Protein AF-A0A933JY78-F1 (afdb_monomer_lite)

Radius of gyration: 24.06 Å; chains: 1; bounding box: 64×50×103 Å

pLDDT: mean 83.98, std 16.39, range [31.73, 98.06]

Foldseek 3Di:
DDDDDDDDDDDDDDDDDDDDDPPPPDPPPPPFQFFDKAWPFKFFQAQQQKTDKDKDKAFLQWAKKKKKKAFDDFPDKWWKDKPFKAKPVGDTQRHHDDPVPQAQWPLVGVQIAGTAIRMDMDMDGHVVVPPGMIMIMIMIFIADLVRRHGDGCVRVVRRGGIMIMIIGIDGPPFDFFWEFEAEEEEAPVQVVLPVPVVVLVVLLQVQCVVLRYRYYHPYYDYFDDDDAAEDDRPPQVVQQNRVVRTPDLRHLYAYEYEYQFYHYVNHTDFKAWNAAQFAGDPPDPTHGTHIYGHCTNPDHDDSNQNSLVSSLNVLRNLRAAQCPDSNRVVQQVPAESSHPCLVPDDPVRDHGGNSSSSSSSSRSSTDGDD

Secondary structure (DSSP, 8-state):
------------------------------------PEEEEEEEBPTTSBBPPEEEEE-TTEEEEEEEEEES--SS-EEEEEEEEEETTS-EEEPPP-TT--SSB-TTSSS--B-EES-EEEEEE-GGG-SS-EEEEEEEEEEETTT--B--TTT-TT--SEEEEEEEEEES---SEEEEEEEEEE-HHHHTT-TTHHHHHHHHHHHHHTTT-EEEEEEEEE----S-EEE-TT--HHHHHHHTTSS-TTSS-EEEEEES-EEETTEE-SEEESSSS----TT-SS----EEEE--TTSPPPHHHHHHHHHHHHHHHTT---TTSHHHHTT-TT--TTSSSGGGS-GGGSS--HHHHHHHTT-TTEEEE-

Sequence (370 aa):
MRSSTCGSTLAKFLAALALHGCAGGESSKLQSNAVVWTSLGEVSIGDDGKSAWVELPVDPEDRYHAIRVTPSSSEVPVCLRPEPVELASGEVWVEPWSPGDDDAVCARCSEPVFAQRGFGMFVFPSATTLATKDTLRLRIQLLDCDLFIPVSRARIPSLPNTVRFETATERTSSTGSPTLEVWVGHQSDAYGMLDDRDAAWNDVFRLFDEVGIALEVVGTSEVHMTGALEWSRGASAPYAALLEQIPHRERRIVPIVVVPCLLDGGVSIPGVTSRIPGGINPQASSVDSAVFMSTGCGAEFGTGAVALRLAHEIGHYLGLFHSDSPAGASVAPEGSVMNARPILLAPELQHFTPEQAAIMMRHPDVFFRP

Structure (mmCIF, N/CA/C/O backbone):
data_AF-A0A933JY78-F1
#
_entry.id   AF-A0A933JY78-F1
#
loop_
_atom_site.group_PDB
_atom_site.id
_atom_site.type_symbol
_atom_site.label_atom_id
_atom_site.label_alt_id
_atom_site.label_comp_id
_atom_site.label_asym_id
_atom_site.label_entity_id
_atom_site.label_seq_id
_atom_site.pdbx_PDB_ins_code
_atom_site.Cartn_x
_atom_site.Cartn_y
_atom_site.Cartn_z
_atom_site.occupancy
_atom_site.B_iso_or_equiv
_atom_site.auth_seq_id
_atom_site.auth_comp_id
_atom_site.auth_asym_id
_atom_site.auth_atom_id
_atom_site.pdbx_PDB_model_num
ATOM 1 N N . MET A 1 1 ? -39.245 -9.130 79.170 1.00 37.94 1 MET A N 1
ATOM 2 C CA . MET A 1 1 ? -38.049 -9.807 78.611 1.00 37.94 1 MET A CA 1
ATOM 3 C C . MET A 1 1 ? -38.093 -9.564 77.102 1.00 37.94 1 MET A C 1
ATOM 5 O O . MET A 1 1 ? -39.096 -9.930 76.517 1.00 37.94 1 MET A O 1
ATOM 9 N N . ARG A 1 2 ? -37.347 -8.577 76.562 1.00 36.50 2 ARG A N 1
ATOM 10 C CA . ARG A 1 2 ? -36.066 -8.711 75.803 1.00 36.50 2 ARG A CA 1
ATOM 11 C C . ARG A 1 2 ? -36.137 -9.853 74.757 1.00 36.50 2 ARG A C 1
ATOM 13 O O . ARG A 1 2 ? -36.468 -10.952 75.162 1.00 36.50 2 ARG A O 1
ATOM 20 N N . SER A 1 3 ? -35.849 -9.696 73.460 1.00 32.22 3 SER A N 1
ATOM 21 C CA . SER A 1 3 ? -34.873 -8.823 72.797 1.00 32.22 3 SER A CA 1
ATOM 22 C C . SER A 1 3 ? -35.227 -8.488 71.333 1.00 32.22 3 SER A C 1
ATOM 24 O O . SER A 1 3 ? -36.000 -9.173 70.674 1.00 32.22 3 SER A O 1
ATOM 26 N N . SER A 1 4 ? -34.574 -7.426 70.857 1.00 46.75 4 SER A N 1
ATOM 27 C CA . SER A 1 4 ? -34.237 -7.117 69.460 1.00 46.75 4 SER A CA 1
ATOM 28 C C . SER A 1 4 ? -33.257 -8.152 68.880 1.00 46.75 4 SER A C 1
ATOM 30 O O . SER A 1 4 ? -32.469 -8.686 69.660 1.00 46.75 4 SER A O 1
ATOM 32 N N . THR A 1 5 ? -33.258 -8.352 67.552 1.00 48.16 5 THR A N 1
ATOM 33 C CA . THR A 1 5 ? -32.035 -8.307 66.717 1.00 48.16 5 THR A CA 1
ATOM 34 C C . THR A 1 5 ? -32.342 -8.180 65.219 1.00 48.16 5 THR A C 1
ATOM 36 O O . THR A 1 5 ? -33.201 -8.853 64.660 1.00 48.16 5 THR A O 1
ATOM 39 N N . CYS A 1 6 ? -31.572 -7.290 64.596 1.00 38.19 6 CYS A N 1
ATOM 40 C CA . CYS A 1 6 ? -31.335 -7.092 63.170 1.00 38.19 6 CYS A CA 1
ATOM 41 C C . CYS A 1 6 ? -30.110 -7.941 62.748 1.00 38.19 6 CYS A C 1
ATOM 43 O O . CYS A 1 6 ? -29.255 -8.182 63.602 1.00 38.19 6 CYS A O 1
ATOM 45 N N . GLY A 1 7 ? -29.966 -8.339 61.471 1.00 31.73 7 GLY A N 1
ATOM 46 C CA . GLY A 1 7 ? -28.665 -8.804 60.945 1.00 31.73 7 GLY A CA 1
ATOM 47 C C . GLY A 1 7 ? -28.657 -9.787 59.760 1.00 31.73 7 GLY A C 1
ATOM 48 O O . GLY A 1 7 ? -28.732 -10.991 59.955 1.00 31.73 7 GLY A O 1
ATOM 49 N N . SER A 1 8 ? -28.500 -9.238 58.548 1.00 39.09 8 SER A N 1
ATOM 50 C CA . SER A 1 8 ? -27.622 -9.652 57.423 1.00 39.09 8 SER A CA 1
ATOM 51 C C . SER A 1 8 ? -26.923 -11.035 57.432 1.00 39.09 8 SER A C 1
ATOM 53 O O . SER A 1 8 ? -26.092 -11.276 58.305 1.00 39.09 8 SER A O 1
ATOM 55 N N . THR A 1 9 ? -27.069 -11.825 56.347 1.00 37.81 9 THR A N 1
ATOM 56 C CA . THR A 1 9 ? -25.985 -12.503 55.559 1.00 37.81 9 THR A CA 1
ATOM 57 C C . THR A 1 9 ? -26.616 -13.186 54.319 1.00 37.81 9 THR A C 1
ATOM 59 O O . THR A 1 9 ? -27.573 -13.935 54.454 1.00 37.81 9 THR A O 1
ATOM 62 N N . LEU A 1 10 ? -26.328 -12.750 53.086 1.00 36.31 10 LEU A N 1
ATOM 63 C CA . LEU A 1 10 ? -25.259 -13.199 52.171 1.00 36.31 10 LEU A CA 1
ATOM 64 C C . LEU A 1 10 ? -25.498 -14.568 51.478 1.00 36.31 10 LEU A C 1
ATOM 66 O O . LEU A 1 10 ? -25.398 -15.625 52.088 1.00 36.31 10 LEU A O 1
ATOM 70 N N . ALA A 1 11 ? -25.775 -14.467 50.170 1.00 38.62 11 ALA A N 1
ATOM 71 C CA . ALA A 1 11 ? -25.458 -15.341 49.031 1.00 38.62 11 ALA A CA 1
ATOM 72 C C . ALA A 1 11 ? -25.318 -16.869 49.211 1.00 38.62 11 ALA A C 1
ATOM 74 O O . ALA A 1 11 ? -24.370 -17.347 49.830 1.00 38.62 11 ALA A O 1
ATOM 75 N N . LYS A 1 12 ? -26.115 -17.628 48.437 1.00 38.56 12 LYS A N 1
ATOM 76 C CA . LYS A 1 12 ? -25.660 -18.875 47.796 1.00 38.56 12 LYS A CA 1
ATOM 77 C C . LYS A 1 12 ? -26.194 -19.009 46.366 1.00 38.56 12 LYS A C 1
ATOM 79 O O . LYS A 1 12 ? -27.395 -19.095 46.137 1.00 38.56 12 LYS A O 1
ATOM 84 N N . PHE A 1 13 ? -25.231 -19.026 45.447 1.00 36.84 13 PHE A N 1
ATOM 85 C CA . PHE A 1 13 ? -25.268 -19.547 44.083 1.00 36.84 13 PHE A CA 1
ATOM 86 C C . PHE A 1 13 ? -25.966 -20.911 43.999 1.00 36.84 13 PHE A C 1
ATOM 88 O O . PHE A 1 13 ? -25.635 -21.805 44.776 1.00 36.84 13 PHE A O 1
ATOM 95 N N . LEU A 1 14 ? -26.810 -21.107 42.985 1.00 35.62 14 LEU A N 1
ATOM 96 C CA . LEU A 1 14 ? -27.044 -22.417 42.375 1.00 35.62 14 LEU A CA 1
ATOM 97 C C . LEU A 1 14 ? -27.310 -22.217 40.880 1.00 35.62 14 LEU A C 1
ATOM 99 O O . LEU A 1 14 ? -28.332 -21.673 40.469 1.00 35.62 14 LEU A O 1
ATOM 103 N N . ALA A 1 15 ? -26.316 -22.623 40.096 1.00 36.22 15 ALA A N 1
ATOM 104 C CA . ALA A 1 15 ? -26.334 -22.677 38.649 1.00 36.22 15 ALA A CA 1
ATOM 105 C C . ALA A 1 15 ? -27.325 -23.747 38.169 1.00 36.22 15 ALA A C 1
ATOM 107 O O . ALA A 1 15 ? -27.256 -24.897 38.603 1.00 36.22 15 ALA A O 1
ATOM 108 N N . ALA A 1 16 ? -28.200 -23.381 37.237 1.00 36.06 16 ALA A N 1
ATOM 109 C CA . ALA A 1 16 ? -28.920 -24.330 36.401 1.00 36.06 16 ALA A CA 1
ATOM 110 C C . ALA A 1 16 ? -28.270 -24.315 35.012 1.00 36.06 16 ALA A C 1
ATOM 112 O O . ALA A 1 16 ? -28.460 -23.381 34.235 1.00 36.06 16 ALA A O 1
ATOM 113 N N . LEU A 1 17 ? -27.468 -25.347 34.729 1.00 34.47 17 LEU A N 1
ATOM 114 C CA . LEU A 1 17 ? -27.027 -25.692 33.380 1.00 34.47 17 LEU A CA 1
ATOM 115 C C . LEU A 1 17 ? -28.266 -26.030 32.537 1.00 34.47 17 LEU A C 1
ATOM 117 O O . LEU A 1 17 ? -28.851 -27.102 32.689 1.00 34.47 17 LEU A O 1
ATOM 121 N N . ALA A 1 18 ? -28.648 -25.132 31.633 1.00 37.75 18 ALA A N 1
ATOM 122 C CA . ALA A 1 18 ? -29.522 -25.467 30.519 1.00 37.75 18 ALA A CA 1
ATOM 123 C C . ALA A 1 18 ? -28.649 -25.958 29.357 1.00 37.75 18 ALA A C 1
ATOM 125 O O . ALA A 1 18 ? -27.970 -25.173 28.694 1.00 37.75 18 ALA A O 1
ATOM 126 N N . LEU A 1 19 ? -28.672 -27.277 29.150 1.00 38.12 19 LEU A N 1
ATOM 127 C CA . LEU A 1 19 ? -28.204 -27.972 27.953 1.00 38.12 19 LEU A CA 1
ATOM 128 C C . LEU A 1 19 ? -28.783 -27.296 26.698 1.00 38.12 19 LEU A C 1
ATOM 130 O O . LEU A 1 19 ? -29.941 -27.519 26.348 1.00 38.12 19 LEU A O 1
ATOM 134 N N . HIS A 1 20 ? -27.979 -26.474 26.024 1.00 41.31 20 HIS A N 1
ATOM 135 C CA . HIS A 1 20 ? -28.265 -26.047 24.660 1.00 41.31 20 HIS A CA 1
ATOM 136 C C . HIS A 1 20 ? -27.865 -27.180 23.723 1.00 41.31 20 HIS A C 1
ATOM 138 O O . HIS A 1 20 ? -26.700 -27.565 23.641 1.00 41.31 20 HIS A O 1
ATOM 144 N N . GLY A 1 21 ? -28.880 -27.750 23.078 1.00 36.25 21 GLY A N 1
ATOM 145 C CA . GLY A 1 21 ? -28.729 -28.799 22.090 1.00 36.25 21 GLY A CA 1
ATOM 146 C C . GLY A 1 21 ? -27.831 -28.361 20.939 1.00 36.25 21 GLY A C 1
ATOM 147 O O . GLY A 1 21 ? -27.898 -27.229 20.463 1.00 36.25 21 GLY A O 1
ATOM 148 N N . CYS A 1 22 ? -27.014 -29.307 20.488 1.00 42.78 22 CYS A N 1
ATOM 149 C CA . CYS A 1 22 ? -26.269 -29.251 19.245 1.00 42.78 22 CYS A CA 1
ATOM 150 C C . CYS A 1 22 ? -27.244 -29.113 18.067 1.00 42.78 22 CYS A C 1
ATOM 152 O O . CYS A 1 22 ? -27.678 -30.105 17.483 1.00 42.78 22 CYS A O 1
ATOM 154 N N . ALA A 1 23 ? -27.596 -27.881 17.714 1.00 42.22 23 ALA A N 1
ATOM 155 C CA . ALA A 1 23 ? -28.043 -27.576 16.371 1.00 42.22 23 ALA A CA 1
ATOM 156 C C . ALA A 1 23 ? -26.788 -27.586 15.497 1.00 42.22 23 ALA A C 1
ATOM 158 O O . ALA A 1 23 ? -25.961 -26.677 15.567 1.00 42.22 23 ALA A O 1
ATOM 159 N N . GLY A 1 24 ? -26.621 -28.662 14.727 1.00 42.59 24 GLY A N 1
ATOM 160 C CA . GLY A 1 24 ? -25.710 -28.684 13.594 1.00 42.59 24 GLY A CA 1
ATOM 161 C C . GLY A 1 24 ? -26.165 -27.613 12.616 1.00 42.59 24 GLY A C 1
ATOM 162 O O . GLY A 1 24 ? -27.021 -27.864 11.774 1.00 42.59 24 GLY A O 1
ATOM 163 N N . GLY A 1 25 ? -25.638 -26.403 12.791 1.00 37.88 25 GLY A N 1
ATOM 164 C CA . GLY A 1 25 ? -25.721 -25.363 11.791 1.00 37.88 25 GLY A CA 1
ATOM 165 C C . GLY A 1 25 ? -25.015 -25.895 10.561 1.00 37.88 25 GLY A C 1
ATOM 166 O O . GLY A 1 25 ? -23.821 -26.197 10.612 1.00 37.88 25 GLY A O 1
ATOM 167 N N . GLU A 1 26 ? -25.771 -26.064 9.480 1.00 38.78 26 GLU A N 1
ATOM 168 C CA . GLU A 1 26 ? -25.201 -26.142 8.149 1.00 38.78 26 GLU A CA 1
ATOM 169 C C . GLU A 1 26 ? -24.162 -25.030 8.058 1.00 38.78 26 GLU A C 1
ATOM 171 O O . GLU A 1 26 ? -24.485 -23.850 8.205 1.00 38.78 26 GLU A O 1
ATOM 176 N N . SER A 1 27 ? -22.900 -25.430 7.905 1.00 41.34 27 SER A N 1
ATOM 177 C CA . SER A 1 27 ? -21.830 -24.546 7.485 1.00 41.34 27 SER A CA 1
ATOM 178 C C . SER A 1 27 ? -22.309 -23.942 6.173 1.00 41.34 27 SER A C 1
ATOM 180 O O . SER A 1 27 ? -22.197 -24.557 5.109 1.00 41.34 27 SER A O 1
ATOM 182 N N . SER A 1 28 ? -22.933 -22.764 6.259 1.00 44.00 28 SER A N 1
ATOM 183 C CA . SER A 1 28 ? -23.078 -21.891 5.117 1.00 44.00 28 SER A CA 1
ATOM 184 C C . SER A 1 28 ? -21.666 -21.795 4.577 1.00 44.00 28 SER A C 1
ATOM 186 O O . SER A 1 28 ? -20.727 -21.441 5.294 1.00 44.00 28 SER A O 1
ATOM 188 N N . LYS A 1 29 ? -21.479 -22.283 3.351 1.00 39.69 29 LYS A N 1
ATOM 189 C CA . LYS A 1 29 ? -20.218 -22.116 2.649 1.00 39.69 29 LYS A CA 1
ATOM 190 C C . LYS A 1 29 ? -19.970 -20.617 2.675 1.00 39.69 29 LYS A C 1
ATOM 192 O O . LYS A 1 29 ? -20.662 -19.897 1.960 1.00 39.69 29 LYS A O 1
ATOM 197 N N . LEU A 1 30 ? -19.071 -20.162 3.548 1.00 47.47 30 LEU A N 1
ATOM 198 C CA . LEU A 1 30 ? -18.521 -18.820 3.501 1.00 47.47 30 LEU A CA 1
ATOM 199 C C . LEU A 1 30 ? -18.028 -18.695 2.066 1.00 47.47 30 LEU A C 1
ATOM 201 O O . LEU A 1 30 ? -17.050 -19.344 1.692 1.00 47.47 30 LEU A O 1
ATOM 205 N N . GLN A 1 31 ? -18.788 -17.993 1.223 1.00 53.66 31 GLN A N 1
ATOM 206 C CA . GLN A 1 31 ? -18.295 -17.625 -0.090 1.00 53.66 31 GLN A CA 1
ATOM 207 C C . GLN A 1 31 ? -16.983 -16.916 0.196 1.00 53.66 31 GLN A C 1
ATOM 209 O O . GLN A 1 31 ? -16.938 -16.010 1.029 1.00 53.66 31 GLN A O 1
ATOM 214 N N . SER A 1 32 ? -15.889 -17.429 -0.364 1.00 57.44 32 SER A N 1
ATOM 215 C CA . SER A 1 32 ? -14.587 -16.863 -0.069 1.00 57.44 32 SER A CA 1
ATOM 216 C C . SER A 1 32 ? -14.614 -15.417 -0.548 1.00 57.44 32 SER A C 1
ATOM 218 O O . SER A 1 32 ? -14.641 -15.181 -1.757 1.00 57.44 32 SER A O 1
ATOM 220 N N . ASN A 1 33 ? -14.573 -14.464 0.381 1.00 76.31 33 ASN A N 1
ATOM 221 C CA . ASN A 1 33 ? -14.332 -13.050 0.096 1.00 76.31 33 ASN A CA 1
ATOM 222 C C . ASN A 1 33 ? -12.866 -12.857 -0.332 1.00 76.31 33 ASN A C 1
ATOM 224 O O . ASN A 1 33 ? -12.185 -11.978 0.168 1.00 76.31 33 ASN A O 1
ATOM 228 N N . ALA A 1 34 ? -12.319 -13.732 -1.175 1.00 84.62 34 ALA A N 1
ATOM 229 C CA . ALA A 1 34 ? -10.954 -13.642 -1.666 1.00 84.62 34 ALA A CA 1
ATOM 230 C C . ALA A 1 34 ? -10.895 -12.650 -2.833 1.00 84.62 34 ALA A C 1
ATOM 232 O O . ALA A 1 34 ? -11.876 -12.438 -3.556 1.00 84.62 34 ALA A O 1
ATOM 233 N N . VAL A 1 35 ? -9.742 -12.017 -3.032 1.00 88.00 35 VAL A N 1
ATOM 234 C CA . VAL A 1 35 ? -9.481 -11.275 -4.269 1.00 88.00 35 VAL A CA 1
ATOM 235 C C . VAL A 1 35 ? -9.281 -12.289 -5.393 1.00 88.00 35 VAL A C 1
ATOM 237 O O . VAL A 1 35 ? -8.458 -13.201 -5.278 1.00 88.00 35 VAL A O 1
ATOM 240 N N . VAL A 1 36 ? -10.035 -12.147 -6.484 1.00 90.38 36 VAL A N 1
ATOM 241 C CA . VAL A 1 36 ? -9.886 -13.014 -7.656 1.00 90.38 36 VAL A CA 1
ATOM 242 C C . VAL A 1 36 ? -8.755 -12.470 -8.521 1.00 90.38 36 VAL A C 1
ATOM 244 O O . VAL A 1 36 ? -8.933 -11.522 -9.280 1.00 90.38 36 VAL A O 1
ATOM 247 N N . TRP A 1 37 ? -7.584 -13.087 -8.393 1.00 91.88 37 TRP A N 1
ATOM 248 C CA . TRP A 1 37 ? -6.412 -12.762 -9.200 1.00 91.88 37 TRP A CA 1
ATOM 249 C C . TRP A 1 37 ? -6.408 -13.561 -10.505 1.00 91.88 37 TRP A C 1
ATOM 251 O O . TRP A 1 37 ? -6.482 -14.791 -10.497 1.00 91.88 37 TRP A O 1
ATOM 261 N N . THR A 1 38 ? -6.278 -12.861 -11.628 1.00 94.06 38 THR A N 1
ATOM 262 C CA . THR A 1 38 ? -6.154 -13.435 -12.972 1.00 94.06 38 THR A CA 1
ATOM 263 C C . THR A 1 38 ? -4.703 -13.368 -13.420 1.00 94.06 38 THR A C 1
ATOM 265 O O . THR A 1 38 ? -4.111 -12.290 -13.449 1.00 94.06 38 THR A O 1
ATOM 268 N N . SER A 1 39 ? -4.116 -14.510 -13.783 1.00 94.12 39 SER A N 1
ATOM 269 C CA . SER A 1 39 ? -2.746 -14.532 -14.296 1.00 94.12 39 SER A CA 1
ATOM 270 C C . SER A 1 39 ? -2.665 -13.942 -15.702 1.00 94.12 39 SER A C 1
ATOM 272 O O . SER A 1 39 ? -3.456 -14.288 -16.576 1.00 94.12 39 SER A O 1
ATOM 274 N N . LEU A 1 40 ? -1.663 -13.090 -15.909 1.00 94.44 40 LEU A N 1
ATOM 275 C CA . LEU A 1 40 ? -1.283 -12.517 -17.202 1.00 94.44 40 LEU A CA 1
ATOM 276 C C . LEU A 1 40 ? -0.080 -13.251 -17.819 1.00 94.44 40 LEU A C 1
ATOM 278 O O . LEU A 1 40 ? 0.378 -12.897 -18.901 1.00 94.44 40 LEU A O 1
ATOM 282 N N . GLY A 1 41 ? 0.422 -14.283 -17.134 1.00 93.94 41 GLY A N 1
ATOM 283 C CA . GLY A 1 41 ? 1.576 -15.073 -17.540 1.00 93.94 41 GLY A CA 1
ATOM 284 C C . GLY A 1 41 ? 2.904 -14.606 -16.944 1.00 93.94 41 GLY A C 1
ATOM 285 O O . GLY A 1 41 ? 2.978 -13.709 -16.099 1.00 93.94 41 GLY A O 1
ATOM 286 N N . GLU A 1 42 ? 3.966 -15.283 -17.376 1.00 96.00 42 GLU A N 1
ATOM 287 C CA . GLU A 1 42 ? 5.347 -14.917 -17.077 1.00 96.00 42 GLU A CA 1
ATOM 288 C C . GLU A 1 42 ? 5.927 -14.058 -18.197 1.00 96.00 42 GLU A C 1
ATOM 290 O O . GLU A 1 42 ? 5.758 -14.346 -19.382 1.00 96.00 42 GLU A O 1
ATOM 295 N N . VAL A 1 43 ? 6.648 -13.014 -17.807 1.00 96.75 43 VAL A N 1
ATOM 296 C CA . VAL A 1 43 ? 7.227 -12.019 -18.701 1.00 96.75 43 VAL A CA 1
ATOM 297 C C . VAL A 1 43 ? 8.732 -11.990 -18.490 1.00 96.75 43 VAL A C 1
ATOM 299 O O . VAL A 1 43 ? 9.204 -11.913 -17.357 1.00 96.75 43 VAL A O 1
ATOM 302 N N . SER A 1 44 ? 9.500 -12.048 -19.577 1.00 96.69 44 SER A N 1
ATOM 303 C CA . SER A 1 44 ? 10.964 -12.049 -19.525 1.00 96.69 44 SER A CA 1
ATOM 304 C C . SER A 1 44 ? 11.535 -10.727 -19.011 1.00 96.69 44 SER A C 1
ATOM 306 O O . SER A 1 44 ? 11.058 -9.660 -19.404 1.00 96.69 44 SER A O 1
ATOM 308 N N . ILE A 1 45 ? 12.604 -10.813 -18.220 1.00 96.88 45 ILE A N 1
ATOM 309 C CA . ILE A 1 45 ? 13.457 -9.693 -17.813 1.00 96.88 45 ILE A CA 1
ATOM 310 C C . ILE A 1 45 ? 14.670 -9.606 -18.747 1.00 96.88 45 ILE A C 1
ATOM 312 O O . ILE A 1 45 ? 15.450 -10.558 -18.858 1.00 96.88 45 ILE A O 1
ATOM 316 N N . GLY A 1 46 ? 14.834 -8.457 -19.399 1.00 96.62 46 GLY A N 1
ATOM 317 C CA . GLY A 1 46 ? 15.977 -8.141 -20.251 1.00 96.62 46 GLY A CA 1
ATOM 318 C C . GLY A 1 46 ? 17.271 -7.898 -19.470 1.00 96.62 46 GLY A C 1
ATOM 319 O O . GLY A 1 46 ? 17.294 -7.828 -18.240 1.00 96.62 46 GLY A O 1
ATOM 320 N N . ASP A 1 47 ? 18.378 -7.744 -20.197 1.00 97.00 47 ASP A N 1
ATOM 321 C CA . ASP A 1 47 ? 19.696 -7.495 -19.596 1.00 97.00 47 ASP A CA 1
ATOM 322 C C . ASP A 1 47 ? 19.797 -6.136 -18.890 1.00 97.00 47 ASP A C 1
ATOM 324 O O . ASP A 1 47 ? 20.653 -5.948 -18.028 1.00 97.00 47 ASP A O 1
ATOM 328 N N . ASP A 1 48 ? 18.906 -5.202 -19.212 1.00 96.44 48 ASP A N 1
ATOM 329 C CA . ASP A 1 48 ? 18.749 -3.904 -18.551 1.00 96.44 48 ASP A CA 1
ATOM 330 C C . ASP A 1 48 ? 17.897 -3.968 -17.269 1.00 96.44 48 ASP A C 1
ATOM 332 O O . ASP A 1 48 ? 17.617 -2.933 -16.666 1.00 96.44 48 ASP A O 1
ATOM 336 N N . GLY A 1 49 ? 17.479 -5.169 -16.851 1.00 95.81 49 GLY A N 1
ATOM 337 C CA . GLY A 1 49 ? 16.655 -5.373 -15.662 1.00 95.81 49 GLY A CA 1
ATOM 338 C C . GLY A 1 49 ? 15.203 -4.930 -15.834 1.00 95.81 49 GLY A C 1
ATOM 339 O O . GLY A 1 49 ? 14.505 -4.780 -14.832 1.00 95.81 49 GLY A O 1
ATOM 340 N N . LYS A 1 50 ? 14.733 -4.725 -17.070 1.00 97.31 50 LYS A N 1
ATOM 341 C CA . LYS A 1 50 ? 13.335 -4.384 -17.359 1.00 97.31 50 LYS A CA 1
ATOM 342 C C . LYS A 1 50 ? 12.563 -5.596 -17.847 1.00 97.31 50 LYS A C 1
ATOM 344 O O . LYS A 1 50 ? 13.080 -6.400 -18.621 1.00 97.31 50 LYS A O 1
ATOM 349 N N . SER A 1 51 ? 11.303 -5.716 -17.444 1.00 97.38 51 SER A N 1
ATOM 350 C CA . SER A 1 51 ? 10.395 -6.669 -18.079 1.00 97.38 51 SER A CA 1
ATOM 351 C C . SER A 1 51 ? 10.016 -6.206 -19.486 1.00 97.38 51 SER A C 1
ATOM 353 O O . SER A 1 51 ? 10.075 -5.014 -19.810 1.00 97.38 51 SER A O 1
ATOM 355 N N . ALA A 1 52 ? 9.558 -7.140 -20.322 1.00 97.12 52 ALA A N 1
ATOM 356 C CA . ALA A 1 52 ? 8.770 -6.762 -21.490 1.00 97.12 52 ALA A CA 1
ATOM 357 C C . ALA A 1 52 ? 7.473 -6.047 -21.057 1.00 97.12 52 ALA A C 1
ATOM 359 O O . ALA A 1 52 ? 7.073 -6.087 -19.887 1.00 97.12 52 ALA A O 1
ATOM 360 N N . TRP A 1 53 ? 6.843 -5.366 -22.011 1.00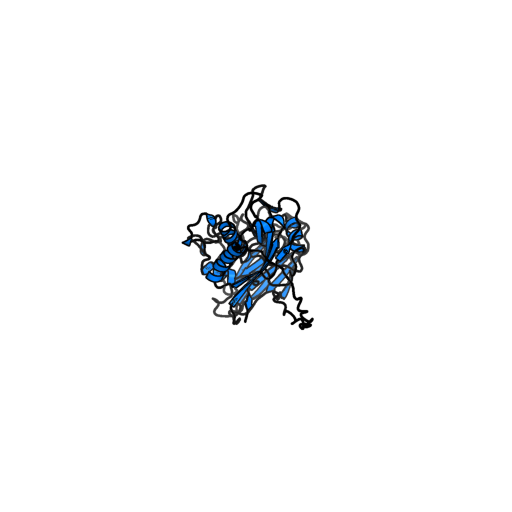 96.88 53 TRP A N 1
ATOM 361 C CA . TRP A 1 53 ? 5.586 -4.661 -21.789 1.00 96.88 53 TRP A CA 1
ATOM 362 C C . TRP A 1 53 ? 4.429 -5.627 -21.546 1.00 96.88 53 TRP A C 1
ATOM 364 O O . TRP A 1 53 ? 4.346 -6.681 -22.178 1.00 96.88 53 TRP A O 1
ATOM 374 N N . VAL A 1 54 ? 3.528 -5.217 -20.661 1.00 96.75 54 VAL A N 1
ATOM 375 C CA . VAL A 1 54 ? 2.243 -5.850 -20.377 1.00 96.75 54 VAL A CA 1
ATOM 376 C C . VAL A 1 54 ? 1.153 -4.824 -20.636 1.00 96.75 54 VAL A C 1
ATOM 378 O O . VAL A 1 54 ? 1.289 -3.657 -20.265 1.00 96.75 54 VAL A O 1
ATOM 381 N N . GLU A 1 55 ? 0.082 -5.273 -21.275 1.00 96.19 55 GLU A N 1
ATOM 382 C CA . GLU A 1 55 ? -1.091 -4.466 -21.588 1.00 96.19 55 GLU A CA 1
ATOM 383 C C . GLU A 1 55 ? -2.311 -5.055 -20.884 1.00 96.19 55 GLU A C 1
ATOM 385 O O . GLU A 1 55 ? -2.501 -6.274 -20.848 1.00 96.19 55 GLU A O 1
ATOM 390 N N . LEU A 1 56 ? -3.124 -4.181 -20.300 1.00 93.88 56 LEU A N 1
ATOM 391 C CA . LEU A 1 56 ? -4.291 -4.525 -19.506 1.00 93.88 56 LEU A CA 1
ATOM 392 C C . LEU A 1 56 ? -5.486 -3.698 -19.973 1.00 93.88 56 LEU A C 1
ATOM 394 O O . LEU A 1 56 ? -5.381 -2.472 -20.015 1.00 93.88 56 LEU A O 1
ATOM 398 N N . PRO A 1 57 ? -6.626 -4.324 -20.310 1.00 92.81 57 PRO A N 1
ATOM 399 C CA . PRO A 1 57 ? -7.830 -3.565 -20.596 1.00 92.81 57 PRO A CA 1
ATOM 400 C C . PRO A 1 57 ? -8.298 -2.846 -19.329 1.00 92.81 57 PRO A C 1
ATOM 402 O O . PRO A 1 57 ? -8.319 -3.430 -18.244 1.00 92.81 57 PRO A O 1
ATOM 405 N N . VAL A 1 58 ? -8.698 -1.592 -19.495 1.00 91.19 58 VAL A N 1
ATOM 406 C CA . VAL A 1 58 ? -9.233 -0.738 -18.437 1.00 91.19 58 VAL A CA 1
ATOM 407 C C . VAL A 1 58 ? -10.664 -0.364 -18.802 1.00 91.19 58 VAL A C 1
ATOM 409 O O . VAL A 1 58 ? -10.914 0.179 -19.883 1.00 91.19 58 VAL A O 1
ATOM 412 N N . ASP A 1 59 ? -11.613 -0.694 -17.928 1.00 89.94 59 ASP A N 1
ATOM 413 C CA . ASP A 1 59 ? -13.032 -0.395 -18.117 1.00 89.94 59 ASP A CA 1
ATOM 414 C C . ASP A 1 59 ? -13.442 0.759 -17.185 1.00 89.94 59 ASP A C 1
ATOM 416 O O . ASP A 1 59 ? -13.126 0.706 -15.997 1.00 89.94 59 ASP A O 1
ATOM 420 N N . PRO A 1 60 ? -14.148 1.800 -17.666 1.00 88.06 60 PRO A N 1
ATOM 421 C CA . PRO A 1 60 ? -14.628 2.881 -16.802 1.00 88.06 60 PRO A CA 1
ATOM 422 C C . PRO A 1 60 ? -15.607 2.416 -15.710 1.00 88.06 60 PRO A C 1
ATOM 424 O O . PRO A 1 60 ? -15.844 3.149 -14.752 1.00 88.06 60 PRO A O 1
ATOM 427 N N . GLU A 1 61 ? -16.184 1.213 -15.831 1.00 88.81 61 GLU A N 1
ATOM 428 C CA . GLU A 1 61 ? -17.016 0.610 -14.781 1.00 88.81 61 GLU A CA 1
ATOM 429 C C . GLU A 1 61 ? -16.206 -0.016 -13.636 1.00 88.81 61 GLU A C 1
ATOM 431 O O . GLU A 1 61 ? -16.774 -0.294 -12.573 1.00 88.81 61 GLU A O 1
ATOM 436 N N . ASP A 1 62 ? -14.912 -0.263 -13.824 1.00 90.19 62 ASP A N 1
ATOM 437 C CA . ASP A 1 62 ? -14.064 -0.887 -12.813 1.00 90.19 62 ASP A CA 1
ATOM 438 C C . ASP A 1 62 ? -13.793 0.098 -11.669 1.00 90.19 62 ASP A C 1
ATOM 440 O O . ASP A 1 62 ? -13.603 1.286 -11.890 1.00 90.19 62 ASP A O 1
ATOM 444 N N . ARG A 1 63 ? -13.796 -0.381 -10.424 1.00 88.31 63 ARG A N 1
ATOM 445 C CA . ARG A 1 63 ? -13.506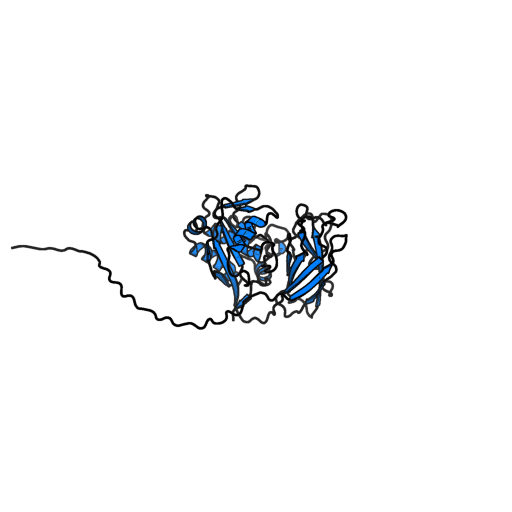 0.391 -9.205 1.00 88.31 63 ARG A CA 1
ATOM 446 C C . ARG A 1 63 ? -12.007 0.563 -8.985 1.00 88.31 63 ARG A C 1
ATOM 448 O O . ARG A 1 63 ? -11.585 1.572 -8.422 1.00 88.31 63 ARG A O 1
ATOM 455 N N . TYR A 1 64 ? -11.215 -0.418 -9.404 1.00 90.62 64 TYR A N 1
ATOM 456 C CA . TYR A 1 64 ? -9.765 -0.413 -9.257 1.00 90.62 64 TYR A CA 1
ATOM 457 C C . TYR A 1 64 ? -9.096 -1.335 -10.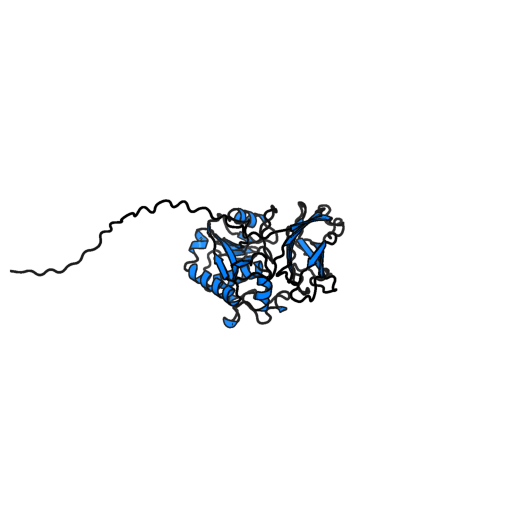273 1.00 90.62 64 TYR A C 1
ATOM 459 O O . TYR A 1 64 ? -9.700 -2.298 -10.745 1.00 90.62 64 TYR A O 1
ATOM 467 N N . HIS A 1 65 ? -7.806 -1.090 -10.506 1.00 92.62 65 HIS A N 1
ATOM 468 C CA . HIS A 1 65 ? -6.914 -2.021 -11.193 1.00 92.62 65 HIS A CA 1
ATOM 469 C C . HIS A 1 65 ? -5.740 -2.358 -10.281 1.00 92.62 65 HIS A C 1
ATOM 471 O O . HIS A 1 65 ? -4.818 -1.562 -10.105 1.00 92.62 65 HIS A O 1
ATOM 477 N N . ALA A 1 66 ? -5.782 -3.548 -9.686 1.00 94.12 66 ALA A N 1
ATOM 478 C CA . ALA A 1 66 ? -4.698 -4.056 -8.867 1.00 94.12 66 ALA A CA 1
ATOM 479 C C . ALA A 1 66 ? -3.815 -4.969 -9.715 1.00 94.12 66 ALA A C 1
ATOM 481 O O . ALA A 1 66 ? -4.298 -5.810 -10.480 1.00 94.12 66 ALA A O 1
ATOM 482 N N . ILE A 1 67 ? -2.507 -4.810 -9.573 1.00 94.44 67 ILE A N 1
ATOM 483 C CA . ILE A 1 67 ? -1.492 -5.601 -10.258 1.00 94.44 67 ILE A CA 1
ATOM 484 C C . ILE A 1 67 ? -0.557 -6.140 -9.197 1.00 94.44 67 ILE A C 1
ATOM 486 O O . ILE A 1 67 ? -0.012 -5.381 -8.396 1.00 94.44 67 ILE A O 1
ATOM 490 N N . ARG A 1 68 ? -0.339 -7.452 -9.222 1.00 92.94 68 ARG A N 1
ATOM 491 C CA . ARG A 1 68 ? 0.710 -8.087 -8.441 1.00 92.94 68 ARG A CA 1
ATOM 492 C C . ARG A 1 68 ? 1.796 -8.628 -9.350 1.00 92.94 68 ARG A C 1
ATOM 494 O O . ARG A 1 68 ? 1.512 -9.226 -10.390 1.00 92.94 68 ARG A O 1
ATOM 501 N N . VAL A 1 69 ? 3.039 -8.448 -8.926 1.00 93.06 69 VAL A N 1
ATOM 502 C CA . VAL A 1 69 ? 4.219 -8.933 -9.633 1.00 93.06 69 VAL A CA 1
ATOM 503 C C . VAL A 1 69 ? 5.085 -9.757 -8.700 1.00 93.06 69 VAL A C 1
ATOM 505 O O . VAL A 1 69 ? 5.454 -9.314 -7.613 1.00 93.06 69 VAL A O 1
ATOM 508 N N . THR A 1 70 ? 5.416 -10.969 -9.139 1.00 91.31 70 THR A N 1
ATOM 509 C CA . THR A 1 70 ? 6.280 -11.902 -8.403 1.00 91.31 70 THR A CA 1
ATOM 510 C C . THR A 1 70 ? 7.436 -12.340 -9.308 1.00 91.31 70 THR A C 1
ATOM 512 O O . THR A 1 70 ? 7.174 -12.904 -10.367 1.00 91.31 70 THR A O 1
ATOM 515 N N . PRO A 1 71 ? 8.707 -12.099 -8.954 1.00 90.00 71 PRO A N 1
ATOM 516 C CA . PRO A 1 71 ? 9.845 -12.570 -9.729 1.00 90.00 71 PRO A CA 1
ATOM 517 C C . PRO A 1 71 ? 9.940 -14.095 -9.664 1.00 90.00 71 PRO A C 1
ATOM 519 O O . PRO A 1 71 ? 9.703 -14.695 -8.614 1.00 90.00 71 PRO A O 1
ATOM 522 N N . SER A 1 72 ? 10.331 -14.725 -10.775 1.00 84.44 72 SER A N 1
ATOM 523 C CA . SER A 1 72 ? 10.800 -16.112 -10.749 1.00 84.44 72 SER A CA 1
ATOM 524 C C . SER A 1 72 ? 11.957 -16.189 -9.759 1.00 84.44 72 SER A C 1
ATOM 526 O O . SER A 1 72 ? 12.830 -15.324 -9.824 1.00 84.44 72 SER A O 1
ATOM 528 N N . SER A 1 73 ? 11.941 -17.166 -8.848 1.00 74.75 73 SER A N 1
ATOM 529 C CA . SER A 1 73 ? 12.892 -17.314 -7.734 1.00 74.75 73 SER A CA 1
ATOM 530 C C . SER A 1 73 ? 14.276 -16.705 -8.012 1.00 74.75 73 SER A C 1
ATOM 532 O O . SER A 1 73 ? 14.971 -17.136 -8.933 1.00 74.75 73 SER A O 1
ATOM 534 N N . SER A 1 74 ? 14.672 -15.721 -7.206 1.00 65.06 74 SER A N 1
ATOM 535 C CA . SER A 1 74 ? 15.992 -15.089 -7.245 1.00 65.06 74 SER A CA 1
ATOM 536 C C . SER A 1 74 ? 16.610 -15.182 -5.857 1.00 65.06 74 SER A C 1
ATOM 538 O O . SER A 1 74 ? 15.961 -14.844 -4.868 1.00 65.06 74 SER A O 1
ATOM 540 N N . GLU A 1 75 ? 17.866 -15.618 -5.782 1.00 71.50 75 GLU A N 1
ATOM 541 C CA . GLU A 1 75 ? 18.650 -15.565 -4.540 1.00 71.50 75 GLU A CA 1
ATOM 542 C C . GLU A 1 75 ? 19.026 -14.121 -4.168 1.00 71.50 75 GLU A C 1
ATOM 544 O O . GLU A 1 75 ? 19.352 -13.836 -3.016 1.00 71.50 75 GLU A O 1
ATOM 549 N N . VAL A 1 76 ? 18.958 -13.192 -5.130 1.00 78.25 76 VAL A N 1
ATOM 550 C CA . VAL A 1 76 ? 19.265 -11.777 -4.912 1.00 78.25 76 VAL A CA 1
ATOM 551 C C . VAL A 1 76 ? 17.993 -10.997 -4.590 1.00 78.25 76 VAL A C 1
ATOM 553 O O . VAL A 1 76 ? 17.014 -11.095 -5.342 1.00 78.25 76 VAL A O 1
ATOM 556 N N . PRO A 1 77 ? 17.999 -10.179 -3.522 1.00 81.00 77 PRO A N 1
ATOM 557 C CA . PRO A 1 77 ? 16.901 -9.273 -3.245 1.00 81.00 77 PRO A CA 1
ATOM 558 C C . PRO A 1 77 ? 16.870 -8.138 -4.266 1.00 81.00 77 PRO A C 1
ATOM 560 O O . PRO A 1 77 ? 17.755 -7.289 -4.300 1.00 81.00 77 PRO A O 1
ATOM 563 N N . VAL A 1 78 ? 15.824 -8.122 -5.085 1.00 89.06 78 VAL A N 1
ATOM 564 C CA . VAL A 1 78 ? 15.533 -7.032 -6.020 1.00 89.06 78 VAL A CA 1
ATOM 565 C C . VAL A 1 78 ? 14.240 -6.342 -5.624 1.00 89.06 78 VAL A C 1
ATOM 567 O O . VAL A 1 78 ? 13.311 -6.979 -5.110 1.00 89.06 78 VAL A O 1
ATOM 570 N N . CYS A 1 79 ? 14.192 -5.038 -5.863 1.00 91.56 79 CYS A N 1
ATOM 571 C CA . CYS A 1 79 ? 13.008 -4.225 -5.658 1.00 91.56 79 CYS A CA 1
ATOM 572 C C . CYS A 1 79 ? 12.311 -4.012 -6.999 1.00 91.56 79 CYS A C 1
ATOM 574 O O . CYS A 1 79 ? 12.958 -3.886 -8.034 1.00 91.56 79 CYS A O 1
ATOM 576 N N . LEU A 1 80 ? 10.986 -4.048 -6.987 1.00 92.88 80 LEU A N 1
ATOM 577 C CA . LEU A 1 80 ? 10.137 -3.982 -8.168 1.00 92.88 80 LEU A CA 1
ATOM 578 C C . LEU A 1 80 ? 9.466 -2.615 -8.175 1.00 92.88 80 LEU A C 1
ATOM 580 O O . LEU A 1 80 ? 8.796 -2.261 -7.204 1.00 92.88 80 LEU A O 1
ATOM 584 N N . ARG A 1 81 ? 9.617 -1.870 -9.268 1.00 93.94 81 ARG A N 1
ATOM 585 C CA . ARG A 1 81 ? 8.877 -0.629 -9.511 1.00 93.94 81 ARG A CA 1
ATOM 586 C C . ARG A 1 81 ? 8.253 -0.682 -10.907 1.00 93.94 81 ARG A C 1
ATOM 588 O O . ARG A 1 81 ? 8.955 -1.042 -11.854 1.00 93.94 81 ARG A O 1
ATOM 595 N N . PRO A 1 82 ? 6.962 -0.357 -11.067 1.00 94.44 82 PRO A N 1
ATOM 596 C CA . PRO A 1 82 ? 6.357 -0.249 -12.381 1.00 94.44 82 PRO A CA 1
ATOM 597 C C . PRO A 1 82 ? 6.867 1.018 -13.058 1.00 94.44 82 PRO A C 1
ATOM 599 O O . PRO A 1 82 ? 6.898 2.071 -12.428 1.00 94.44 82 PRO A O 1
ATOM 602 N N . GLU A 1 83 ? 7.309 0.918 -14.312 1.00 90.25 83 GLU A N 1
ATOM 603 C CA . GLU A 1 83 ? 7.706 2.093 -15.084 1.00 90.25 83 GLU A CA 1
ATOM 604 C C . GLU A 1 83 ? 7.902 1.897 -16.606 1.00 90.25 83 GLU A C 1
ATOM 606 O O . GLU A 1 83 ? 8.610 0.993 -17.068 1.00 90.25 83 GLU A O 1
ATOM 611 N N . PRO A 1 84 ? 7.414 2.846 -17.417 1.00 94.56 84 PRO A N 1
ATOM 612 C CA . PRO A 1 84 ? 6.332 3.761 -17.067 1.00 94.56 84 PRO A CA 1
ATOM 613 C C . PRO A 1 84 ? 5.019 2.983 -16.878 1.00 94.56 84 PRO A C 1
ATOM 615 O O . PRO A 1 84 ? 4.937 1.787 -17.180 1.00 94.56 84 PRO A O 1
ATOM 618 N N . VAL A 1 85 ? 4.005 3.677 -16.378 1.00 94.81 85 VAL A N 1
ATOM 619 C CA . VAL A 1 85 ? 2.610 3.231 -16.408 1.00 94.81 85 VAL A CA 1
ATOM 620 C C . VAL A 1 85 ? 1.835 4.282 -17.183 1.00 94.81 85 VAL A C 1
ATOM 622 O O . VAL A 1 85 ? 1.726 5.422 -16.733 1.00 94.81 85 VAL A O 1
ATOM 625 N N . GLU A 1 86 ? 1.350 3.903 -18.359 1.00 94.69 86 GLU A N 1
ATOM 626 C CA . GLU A 1 86 ? 0.708 4.803 -19.316 1.00 94.69 86 GLU A CA 1
ATOM 627 C C . GLU A 1 86 ? -0.607 4.207 -19.825 1.00 94.69 86 GLU A C 1
ATOM 629 O O . GLU A 1 86 ? -0.744 2.989 -19.947 1.00 94.69 86 GLU A O 1
ATOM 634 N N . LEU A 1 87 ? -1.576 5.062 -20.128 1.00 92.81 87 LEU A N 1
ATOM 635 C CA . LEU A 1 87 ? -2.787 4.696 -20.855 1.00 92.81 87 LEU A CA 1
ATOM 636 C C . LEU A 1 87 ? -2.574 4.889 -22.362 1.00 92.81 87 LEU A C 1
ATOM 638 O O . LEU A 1 87 ? -1.796 5.748 -22.785 1.00 92.81 87 LEU A O 1
ATOM 642 N N . ALA A 1 88 ? -3.297 4.144 -23.201 1.00 93.31 88 ALA A N 1
ATOM 643 C CA . ALA A 1 88 ? -3.219 4.310 -24.656 1.00 93.31 88 ALA A CA 1
ATOM 644 C C . ALA A 1 88 ? -3.744 5.682 -25.124 1.00 93.31 88 ALA A C 1
ATOM 646 O O . ALA A 1 88 ? -3.368 6.152 -26.200 1.00 93.31 88 ALA A O 1
ATOM 647 N N . SER A 1 89 ? -4.557 6.355 -24.305 1.00 91.25 89 SER A N 1
ATOM 648 C CA . SER A 1 89 ? -4.933 7.767 -24.470 1.00 91.25 89 SER A CA 1
ATOM 649 C C . SER A 1 89 ? -3.771 8.761 -24.308 1.00 91.25 89 SER A C 1
ATOM 651 O O . SER A 1 89 ? -3.905 9.915 -24.718 1.00 91.25 89 SER A O 1
ATOM 653 N N . GLY A 1 90 ? -2.628 8.327 -23.768 1.00 90.50 90 GLY A N 1
ATOM 654 C CA . GLY A 1 90 ? -1.424 9.138 -23.569 1.00 90.50 90 GLY A CA 1
ATOM 655 C C . GLY A 1 90 ? -1.278 9.738 -22.170 1.00 90.50 90 GLY A C 1
ATOM 656 O O . GLY A 1 90 ? -0.306 10.450 -21.922 1.00 90.50 90 GLY A O 1
ATOM 657 N N . GLU A 1 91 ? -2.213 9.470 -21.257 1.00 91.25 91 GLU A N 1
ATOM 658 C CA . GLU A 1 91 ? -2.055 9.806 -19.841 1.00 91.25 91 GLU A CA 1
ATOM 659 C C . GLU A 1 91 ? -0.959 8.936 -19.208 1.00 91.25 91 GLU A C 1
ATOM 661 O O . GLU A 1 91 ? -0.927 7.720 -19.408 1.00 91.25 91 GLU A O 1
ATOM 666 N N . VAL A 1 92 ? -0.054 9.555 -18.448 1.00 92.06 92 VAL A N 1
ATOM 667 C CA . VAL A 1 92 ? 1.046 8.874 -17.754 1.00 92.06 92 VAL A CA 1
ATOM 668 C C . VAL A 1 92 ? 0.799 8.966 -16.258 1.00 92.06 92 VAL A C 1
ATOM 670 O O . VAL A 1 92 ? 0.747 10.059 -15.701 1.00 92.06 92 VAL A O 1
ATOM 673 N N . TRP A 1 93 ? 0.654 7.813 -15.611 1.00 92.50 93 TRP A N 1
ATOM 674 C CA . TRP A 1 93 ? 0.455 7.723 -14.165 1.00 92.50 93 TRP A CA 1
ATOM 675 C C . TRP A 1 93 ? 1.766 7.604 -13.407 1.00 92.50 93 TRP A C 1
ATOM 677 O O . TRP A 1 93 ? 1.952 8.215 -12.354 1.00 92.50 93 TRP A O 1
ATOM 687 N N . VAL A 1 94 ? 2.686 6.820 -13.967 1.00 93.38 94 VAL A N 1
ATOM 688 C CA . VAL A 1 94 ? 4.013 6.603 -13.403 1.00 93.38 94 VAL A CA 1
ATOM 689 C C . VAL A 1 94 ? 5.048 6.917 -14.464 1.00 93.38 94 VAL A C 1
ATOM 691 O O . VAL A 1 94 ? 5.149 6.225 -15.478 1.00 93.38 94 VAL A O 1
ATOM 694 N N . GLU A 1 95 ? 5.827 7.958 -14.209 1.00 91.88 95 GLU A N 1
ATOM 695 C CA . GLU A 1 95 ? 6.911 8.397 -15.077 1.00 91.88 95 GLU A CA 1
ATOM 696 C C . GLU A 1 95 ? 8.066 7.375 -15.099 1.00 91.88 95 GLU A C 1
ATOM 698 O O . GLU A 1 95 ? 8.313 6.681 -14.097 1.00 91.88 95 GLU A O 1
ATOM 703 N N . PRO A 1 96 ? 8.824 7.288 -16.211 1.00 90.81 96 PRO A N 1
ATOM 704 C CA . PRO A 1 96 ? 10.074 6.537 -16.242 1.00 90.81 96 PRO A CA 1
ATOM 705 C C . PRO A 1 96 ? 11.041 7.020 -15.153 1.00 90.81 96 PRO A C 1
ATOM 707 O O . PRO A 1 96 ? 11.151 8.224 -14.916 1.00 90.81 96 PRO A O 1
ATOM 710 N N . TRP A 1 97 ? 11.798 6.109 -14.535 1.00 88.75 97 TRP A N 1
ATOM 711 C CA . TRP A 1 97 ? 12.877 6.484 -13.626 1.00 88.75 97 TRP A CA 1
ATOM 712 C C . TRP A 1 97 ? 13.848 7.434 -14.313 1.00 88.75 97 TRP A C 1
ATOM 714 O O . TRP A 1 97 ? 14.261 7.238 -15.464 1.00 88.75 97 TRP A O 1
ATOM 724 N N . SER A 1 98 ? 14.230 8.466 -13.572 1.00 85.00 98 SER A N 1
ATOM 725 C CA . SER A 1 98 ? 15.200 9.456 -14.003 1.00 85.00 98 SER A CA 1
ATOM 726 C C . SER A 1 98 ? 16.351 9.543 -12.997 1.00 85.00 98 SER A C 1
ATOM 728 O O . SER A 1 98 ? 16.127 9.377 -11.798 1.00 85.00 98 SER A O 1
ATOM 730 N N . PRO A 1 99 ? 17.590 9.820 -13.446 1.00 79.19 99 PRO A N 1
ATOM 731 C CA . PRO A 1 99 ? 18.704 10.051 -12.531 1.00 79.19 99 PRO A CA 1
ATOM 732 C C . PRO A 1 99 ? 18.366 11.134 -11.497 1.00 79.19 99 PRO A C 1
ATOM 734 O O . PRO A 1 99 ? 17.984 12.243 -11.874 1.00 79.19 99 PRO A O 1
ATOM 737 N N . GLY A 1 100 ? 18.510 10.807 -10.209 1.00 73.44 100 GLY A N 1
ATOM 738 C CA . GLY A 1 100 ? 18.086 11.644 -9.082 1.00 73.44 100 GLY A CA 1
ATOM 739 C C . GLY A 1 100 ? 16.793 11.179 -8.400 1.00 73.44 100 GLY A C 1
ATOM 740 O O . GLY A 1 100 ? 16.473 11.685 -7.327 1.00 73.44 100 GLY A O 1
ATOM 741 N N . ASP A 1 101 ? 16.077 10.202 -8.972 1.00 74.81 101 ASP A N 1
ATOM 742 C CA . ASP A 1 101 ? 15.058 9.413 -8.267 1.00 74.81 101 ASP A CA 1
ATOM 743 C C . ASP A 1 101 ? 15.735 8.324 -7.417 1.00 74.81 101 ASP A C 1
ATOM 745 O O . ASP A 1 101 ? 15.615 7.131 -7.697 1.00 74.81 101 ASP A O 1
ATOM 749 N N . ASP A 1 102 ? 16.473 8.741 -6.390 1.00 72.94 102 ASP A N 1
ATOM 750 C CA . ASP A 1 102 ? 17.208 7.837 -5.489 1.00 72.94 102 ASP A CA 1
ATOM 751 C C . ASP A 1 102 ? 16.349 7.413 -4.276 1.00 72.94 102 ASP A C 1
ATOM 753 O O . ASP A 1 102 ? 16.862 7.007 -3.232 1.00 72.94 102 ASP A O 1
ATOM 757 N N . ASP A 1 103 ? 15.026 7.546 -4.396 1.00 81.56 103 ASP A N 1
ATOM 758 C CA . ASP A 1 103 ? 14.059 7.205 -3.358 1.00 81.56 103 ASP A CA 1
ATOM 759 C C . ASP A 1 103 ? 13.249 5.967 -3.759 1.00 81.56 103 ASP A C 1
ATOM 761 O O . ASP A 1 103 ? 13.008 5.688 -4.938 1.00 81.56 103 ASP A O 1
ATOM 765 N N . ALA A 1 104 ? 12.780 5.230 -2.757 1.00 85.19 104 ALA A N 1
ATOM 766 C CA . ALA A 1 104 ? 11.881 4.103 -2.945 1.00 85.19 104 ALA A CA 1
ATOM 767 C C . ALA A 1 104 ? 10.544 4.540 -3.560 1.00 85.19 104 ALA A C 1
ATOM 769 O O . ALA A 1 104 ? 9.852 3.719 -4.155 1.00 85.19 104 ALA A O 1
ATOM 770 N N . VAL A 1 105 ? 10.167 5.813 -3.414 1.00 88.81 105 VAL A N 1
ATOM 771 C CA . VAL A 1 105 ? 8.883 6.353 -3.865 1.00 88.81 105 VAL A CA 1
ATOM 772 C C . VAL A 1 105 ? 9.050 7.218 -5.106 1.00 88.81 105 VAL A C 1
ATOM 774 O O . VAL A 1 105 ? 9.835 8.165 -5.112 1.00 88.81 105 VAL A O 1
ATOM 777 N N . CYS A 1 106 ? 8.234 6.980 -6.137 1.00 89.69 106 CYS A N 1
ATOM 778 C CA . CYS A 1 106 ? 8.073 7.967 -7.204 1.00 89.69 106 CYS A CA 1
ATOM 779 C C . CYS A 1 106 ? 7.183 9.128 -6.738 1.00 89.69 106 CYS A C 1
ATOM 781 O O . CYS A 1 106 ? 5.996 9.190 -7.041 1.00 89.69 106 CYS A O 1
ATOM 783 N N . ALA A 1 107 ? 7.773 10.071 -6.013 1.00 83.19 107 ALA A N 1
ATOM 784 C CA . ALA A 1 107 ? 7.087 11.255 -5.499 1.00 83.19 107 ALA A CA 1
ATOM 785 C C . ALA A 1 107 ? 6.593 12.234 -6.583 1.00 83.19 107 ALA A C 1
ATOM 787 O O . ALA A 1 107 ? 5.743 13.075 -6.310 1.00 83.19 107 ALA A O 1
ATOM 788 N N . ARG A 1 108 ? 7.165 12.171 -7.792 1.00 84.06 108 ARG A N 1
ATOM 789 C CA . ARG A 1 108 ? 6.816 13.051 -8.923 1.00 84.06 108 ARG A CA 1
ATOM 790 C C . ARG A 1 108 ? 5.727 12.474 -9.826 1.00 84.06 108 ARG A C 1
ATOM 792 O O . ARG A 1 108 ? 5.249 13.175 -10.711 1.00 84.06 108 ARG A O 1
ATOM 799 N N . CYS A 1 109 ? 5.388 11.205 -9.631 1.00 89.69 109 CYS A N 1
ATOM 800 C CA . CYS A 1 109 ? 4.351 10.529 -10.386 1.00 89.69 109 CYS A CA 1
ATOM 801 C C . CYS A 1 109 ? 2.974 11.047 -9.957 1.00 89.69 109 CYS A C 1
ATOM 803 O O . CYS A 1 109 ? 2.774 11.348 -8.779 1.00 89.69 109 CYS A O 1
ATOM 805 N N . SER A 1 110 ? 2.027 11.142 -10.894 1.00 88.12 110 SER A N 1
ATOM 806 C CA . SER A 1 110 ? 0.649 11.506 -10.542 1.00 88.12 110 SER A CA 1
ATOM 807 C C . SER A 1 110 ? -0.001 10.428 -9.676 1.00 88.12 110 SER A C 1
ATOM 809 O O . SER A 1 110 ? -0.796 10.753 -8.802 1.00 88.12 110 SER A O 1
ATOM 811 N N . GLU A 1 111 ? 0.398 9.168 -9.874 1.00 90.00 111 GLU A N 1
ATOM 812 C CA . GLU A 1 111 ? 0.110 8.053 -8.977 1.00 90.00 111 GLU A CA 1
ATOM 813 C C . GLU A 1 111 ? 1.420 7.589 -8.318 1.00 90.00 111 GLU A C 1
ATOM 815 O O . GLU A 1 111 ? 2.248 6.932 -8.964 1.00 90.00 111 GLU A O 1
ATOM 820 N N . PRO A 1 112 ? 1.663 7.951 -7.046 1.00 88.81 112 PRO A N 1
ATOM 821 C CA . PRO A 1 112 ? 2.875 7.553 -6.351 1.00 88.81 112 PRO A CA 1
ATOM 822 C C . PRO A 1 112 ? 2.967 6.032 -6.222 1.00 88.81 112 PRO A C 1
ATOM 824 O O . PRO A 1 112 ? 2.028 5.356 -5.807 1.00 88.81 112 PRO A O 1
ATOM 827 N N . VAL A 1 113 ? 4.141 5.489 -6.535 1.00 90.06 113 VAL A N 1
ATOM 828 C CA . VAL A 1 113 ? 4.437 4.059 -6.392 1.00 90.06 113 VAL A CA 1
ATOM 829 C C . VAL A 1 113 ? 5.659 3.858 -5.513 1.00 90.06 113 VAL A C 1
ATOM 831 O O . VAL A 1 113 ? 6.636 4.598 -5.629 1.00 90.06 113 VAL A O 1
ATOM 834 N N . PHE A 1 114 ? 5.609 2.844 -4.651 1.00 89.75 114 PHE A N 1
ATOM 835 C CA . PHE A 1 114 ? 6.720 2.430 -3.799 1.00 89.75 114 PHE A CA 1
ATOM 836 C C . PHE A 1 114 ? 7.435 1.221 -4.420 1.00 89.75 114 PHE A C 1
ATOM 838 O O . PHE A 1 114 ? 6.795 0.278 -4.884 1.00 89.75 114 PHE A O 1
ATOM 845 N N . ALA A 1 115 ? 8.763 1.220 -4.409 1.00 89.38 115 ALA A N 1
ATOM 846 C CA . ALA A 1 115 ? 9.591 0.111 -4.855 1.00 89.38 115 ALA A CA 1
ATOM 847 C C . ALA A 1 115 ? 9.566 -1.023 -3.822 1.00 89.38 115 ALA A C 1
ATOM 849 O O . ALA A 1 115 ? 10.077 -0.883 -2.712 1.00 89.38 115 ALA A O 1
ATOM 850 N N . GLN A 1 116 ? 8.998 -2.173 -4.180 1.00 84.75 116 GLN A N 1
ATOM 851 C CA . GLN A 1 116 ? 8.764 -3.257 -3.221 1.00 84.75 116 GLN A CA 1
ATOM 852 C C . GLN A 1 116 ? 9.747 -4.419 -3.408 1.00 84.75 116 GLN A C 1
ATOM 854 O O . GLN A 1 116 ? 9.959 -4.905 -4.519 1.00 84.75 116 GLN A O 1
ATOM 859 N N . ARG A 1 117 ? 10.352 -4.900 -2.314 1.00 86.94 117 ARG A N 1
ATOM 860 C CA . ARG A 1 117 ? 11.309 -6.020 -2.341 1.00 86.94 117 ARG A CA 1
ATOM 861 C C . ARG A 1 117 ? 10.606 -7.355 -2.576 1.00 86.94 117 ARG A C 1
ATOM 863 O O . ARG A 1 117 ? 9.761 -7.769 -1.781 1.00 86.94 117 ARG A O 1
ATOM 870 N N . GLY A 1 118 ? 11.030 -8.072 -3.616 1.00 82.69 118 GLY A N 1
ATOM 871 C CA . GLY A 1 118 ? 10.673 -9.470 -3.892 1.00 82.69 118 GLY A CA 1
ATOM 872 C C . GLY A 1 118 ? 9.221 -9.740 -4.310 1.00 82.69 118 GLY A C 1
ATOM 873 O O . GLY A 1 118 ? 8.964 -10.772 -4.911 1.00 82.69 118 GLY A O 1
ATOM 874 N N . PHE A 1 119 ? 8.282 -8.849 -4.020 1.00 84.31 119 PHE A N 1
ATOM 875 C CA . PHE A 1 119 ? 6.892 -8.885 -4.469 1.00 84.31 119 PHE A CA 1
ATOM 876 C C . PHE A 1 119 ? 6.403 -7.445 -4.565 1.00 84.31 119 PHE A C 1
ATOM 878 O O . PHE A 1 119 ? 6.709 -6.664 -3.668 1.00 84.31 119 PHE A O 1
ATOM 885 N N . GLY A 1 120 ? 5.689 -7.111 -5.638 1.00 86.62 120 GLY A N 1
ATOM 886 C CA . GLY A 1 120 ? 5.112 -5.788 -5.850 1.00 86.62 120 GLY A CA 1
ATOM 887 C C . GLY A 1 120 ? 3.601 -5.869 -5.977 1.00 86.62 120 GLY A C 1
ATOM 888 O O . GLY A 1 120 ? 3.130 -6.548 -6.885 1.00 86.62 120 GLY A O 1
ATOM 889 N N . MET A 1 121 ? 2.859 -5.181 -5.113 1.00 91.50 121 MET A N 1
ATOM 890 C CA . MET A 1 121 ? 1.442 -4.888 -5.311 1.00 91.50 121 MET A CA 1
ATOM 891 C C . MET A 1 121 ? 1.262 -3.409 -5.628 1.00 91.50 121 MET A C 1
ATOM 893 O O . MET A 1 121 ? 1.743 -2.540 -4.907 1.00 91.50 121 MET A O 1
ATOM 897 N N . PHE A 1 122 ? 0.557 -3.139 -6.718 1.00 93.31 122 PHE A N 1
ATOM 898 C CA . PHE A 1 122 ? 0.290 -1.799 -7.216 1.00 93.31 122 PHE A CA 1
ATOM 899 C C . PHE A 1 122 ? -1.207 -1.675 -7.448 1.00 93.31 122 PHE A C 1
ATOM 901 O O . PHE A 1 122 ? -1.818 -2.571 -8.030 1.00 93.31 122 PHE A O 1
ATOM 908 N N . VAL A 1 123 ? -1.798 -0.587 -6.972 1.00 93.19 123 VAL A N 1
ATOM 909 C CA . VAL A 1 123 ? -3.227 -0.314 -7.115 1.00 93.19 123 VAL A CA 1
ATOM 910 C C . VAL A 1 123 ? -3.348 1.023 -7.814 1.00 93.19 123 VAL A C 1
ATOM 912 O O . VAL A 1 123 ? -2.895 2.036 -7.293 1.00 93.19 123 VAL A O 1
ATOM 915 N N . PHE A 1 124 ? -3.929 1.005 -9.004 1.00 90.31 124 PHE A N 1
ATOM 916 C CA . PHE A 1 124 ? -4.115 2.196 -9.816 1.00 90.31 124 PHE A CA 1
ATOM 917 C C . PHE A 1 124 ? -5.575 2.657 -9.770 1.00 90.31 124 PHE A C 1
ATOM 919 O O . PHE A 1 124 ? -6.466 1.836 -9.494 1.00 90.31 124 PHE A O 1
ATOM 926 N N . PRO A 1 125 ? -5.833 3.957 -10.017 1.00 80.50 125 PRO A N 1
ATOM 927 C CA . PRO A 1 125 ? -7.182 4.487 -10.121 1.00 80.50 125 PRO A CA 1
ATOM 928 C C . PRO A 1 125 ? -8.059 3.645 -11.037 1.00 80.50 125 PRO A C 1
ATOM 930 O O . PRO A 1 125 ? -7.603 3.094 -12.043 1.00 80.50 125 PRO A O 1
ATOM 933 N N . SER A 1 126 ? -9.350 3.610 -10.719 1.00 70.25 126 SER A N 1
ATOM 934 C CA . SER A 1 126 ? -10.331 3.327 -11.749 1.00 70.25 126 SER A CA 1
ATOM 935 C C . SER A 1 126 ? -10.304 4.399 -12.815 1.00 70.25 126 SER A C 1
ATOM 937 O O . SER A 1 126 ? -10.147 5.590 -12.550 1.00 70.25 126 SER A O 1
ATOM 939 N N . ALA A 1 127 ? -10.631 3.966 -14.016 1.00 59.75 127 ALA A N 1
ATOM 940 C CA . ALA A 1 127 ? -10.995 4.811 -15.125 1.00 59.75 127 ALA A CA 1
ATOM 941 C C . ALA A 1 127 ? -12.341 5.534 -14.948 1.00 59.75 127 ALA A C 1
ATOM 943 O O . ALA A 1 127 ? -13.002 5.839 -15.934 1.00 59.75 127 ALA A O 1
ATOM 944 N N . THR A 1 128 ? -12.768 5.848 -13.722 1.00 52.91 128 THR A N 1
ATOM 945 C CA . THR A 1 128 ? -14.000 6.625 -13.496 1.00 52.91 128 THR A CA 1
ATOM 946 C C . THR A 1 128 ? -13.919 8.029 -14.106 1.00 52.91 128 THR A C 1
ATOM 948 O O . THR A 1 128 ? -14.947 8.657 -14.351 1.00 52.91 128 THR A O 1
ATOM 951 N N . THR A 1 129 ? -12.708 8.502 -14.415 1.00 59.84 129 THR A N 1
ATOM 952 C CA . THR A 1 129 ? -12.444 9.696 -15.228 1.00 59.84 129 THR A CA 1
ATOM 953 C C . THR A 1 129 ? -12.350 9.421 -16.734 1.00 59.84 129 THR A C 1
ATOM 955 O O . THR A 1 129 ? -12.460 10.367 -17.517 1.00 59.84 129 THR A O 1
ATOM 958 N N . LEU A 1 130 ? -12.165 8.172 -17.179 1.00 70.56 130 LEU A N 1
ATOM 959 C CA . LEU A 1 130 ? -12.082 7.850 -18.603 1.00 70.56 130 LEU A CA 1
ATOM 960 C C . LEU A 1 130 ? -13.481 7.813 -19.217 1.00 70.56 130 LEU A C 1
ATOM 962 O O . LEU A 1 130 ? -14.397 7.146 -18.742 1.00 70.56 130 LEU A O 1
ATOM 966 N N . ALA A 1 131 ? -13.636 8.510 -20.339 1.00 76.75 131 ALA A N 1
ATOM 967 C CA . ALA A 1 131 ? -14.900 8.549 -21.068 1.00 76.75 131 ALA A CA 1
ATOM 968 C C . ALA A 1 131 ? -15.231 7.215 -21.767 1.00 76.75 131 ALA A C 1
ATOM 970 O O . ALA A 1 131 ? -16.387 6.957 -22.105 1.00 76.75 131 ALA A O 1
ATOM 971 N N . THR A 1 132 ? -14.221 6.383 -22.028 1.00 86.00 132 THR A N 1
ATOM 972 C CA . THR A 1 132 ? -14.329 5.118 -22.760 1.00 86.00 132 THR A CA 1
ATOM 973 C C . THR A 1 132 ? -13.338 4.097 -22.216 1.00 86.00 132 THR A C 1
ATOM 975 O O . THR A 1 132 ? -12.415 4.451 -21.489 1.00 86.00 132 THR A O 1
ATOM 978 N N . LYS A 1 133 ? -13.496 2.831 -22.623 1.00 91.69 133 LYS A N 1
ATOM 979 C CA . LYS A 1 133 ? -12.483 1.795 -22.385 1.00 91.69 133 LYS A CA 1
ATOM 980 C C . LYS A 1 133 ? -11.124 2.233 -22.925 1.00 91.69 133 LYS A C 1
ATOM 982 O O . LYS A 1 133 ? -11.060 2.849 -23.990 1.00 91.69 133 LYS A O 1
ATOM 987 N N . ASP A 1 134 ? -10.073 1.856 -22.215 1.00 92.88 134 ASP A N 1
ATOM 988 C CA . ASP A 1 134 ? -8.685 2.177 -22.544 1.00 92.88 134 ASP A CA 1
ATOM 989 C C . ASP A 1 134 ? -7.797 0.941 -22.308 1.00 92.88 134 ASP A C 1
ATOM 991 O O . ASP A 1 134 ? -8.278 -0.157 -22.007 1.00 92.88 134 ASP A O 1
ATOM 995 N N . THR A 1 135 ? -6.493 1.084 -22.506 1.00 94.69 135 THR A N 1
ATOM 996 C CA . THR A 1 135 ? -5.488 0.058 -22.242 1.00 94.69 135 THR A CA 1
ATOM 997 C C . THR A 1 135 ? -4.381 0.647 -21.387 1.00 94.69 135 THR A C 1
ATOM 999 O O . THR A 1 135 ? -3.691 1.571 -21.809 1.00 94.69 135 THR A O 1
ATOM 1002 N N . LEU A 1 136 ? -4.198 0.080 -20.198 1.00 94.56 136 LEU A N 1
ATOM 1003 C CA . LEU A 1 136 ? -3.057 0.343 -19.337 1.00 94.56 136 LEU A CA 1
ATOM 1004 C C . LEU A 1 136 ? -1.863 -0.454 -19.840 1.00 94.56 136 LEU A C 1
ATOM 1006 O O . LEU A 1 136 ? -1.928 -1.677 -19.971 1.00 94.56 136 LEU A O 1
ATOM 1010 N N . ARG A 1 137 ? -0.756 0.231 -20.079 1.00 96.38 137 ARG A N 1
ATOM 1011 C CA . ARG A 1 137 ? 0.501 -0.347 -20.518 1.00 96.38 137 ARG A CA 1
ATOM 1012 C C . ARG A 1 137 ? 1.570 -0.075 -19.473 1.00 96.38 137 ARG A C 1
ATOM 1014 O O . ARG A 1 137 ? 1.802 1.063 -19.075 1.00 96.38 137 ARG A O 1
ATOM 1021 N N . LEU A 1 138 ? 2.233 -1.136 -19.026 1.00 96.62 138 LEU A N 1
ATOM 1022 C CA . LEU A 1 138 ? 3.308 -1.039 -18.045 1.00 96.62 138 LEU A CA 1
ATOM 1023 C C . LEU A 1 138 ? 4.384 -2.100 -18.253 1.00 96.62 138 LEU A C 1
ATOM 1025 O O . LEU A 1 138 ? 4.214 -3.074 -18.984 1.00 96.62 138 LEU A O 1
ATOM 1029 N N . ARG A 1 139 ? 5.497 -1.929 -17.555 1.00 96.69 139 ARG A N 1
ATOM 1030 C CA . ARG A 1 139 ? 6.526 -2.952 -17.339 1.00 96.69 139 ARG A CA 1
ATOM 1031 C C . ARG A 1 139 ? 7.136 -2.737 -15.957 1.00 96.69 139 ARG A C 1
ATOM 1033 O O . ARG A 1 139 ? 6.917 -1.694 -15.350 1.00 96.69 139 ARG A O 1
ATOM 1040 N N . ILE A 1 140 ? 7.907 -3.697 -15.465 1.00 96.75 140 ILE A N 1
ATOM 1041 C CA . ILE A 1 140 ? 8.643 -3.558 -14.206 1.00 96.75 140 ILE A CA 1
ATOM 1042 C C . ILE A 1 140 ? 10.115 -3.272 -14.481 1.00 96.75 140 ILE A C 1
ATOM 1044 O O . ILE A 1 140 ? 10.738 -3.958 -15.290 1.00 96.75 140 ILE A O 1
ATOM 1048 N N . GLN A 1 141 ? 10.675 -2.310 -13.754 1.00 95.94 141 GLN A N 1
ATOM 1049 C CA . GLN A 1 141 ? 12.111 -2.141 -13.573 1.00 95.94 141 GLN A CA 1
ATOM 1050 C C . GLN A 1 141 ? 12.538 -2.797 -12.263 1.00 95.94 141 GLN A C 1
ATOM 1052 O O . GLN A 1 141 ? 11.950 -2.564 -11.202 1.00 95.94 141 GLN A O 1
ATOM 1057 N N . LEU A 1 142 ? 13.595 -3.602 -12.342 1.00 95.12 142 LEU A N 1
ATOM 1058 C CA . LEU A 1 142 ? 14.299 -4.093 -11.167 1.00 95.12 142 LEU A CA 1
ATOM 1059 C C . LEU A 1 142 ? 15.234 -3.008 -10.631 1.00 95.12 142 LEU A C 1
ATOM 1061 O O . LEU A 1 142 ? 16.013 -2.418 -11.384 1.00 95.12 142 LEU A O 1
ATOM 1065 N N . LEU A 1 143 ? 15.183 -2.787 -9.324 1.00 93.62 143 LEU A N 1
ATOM 1066 C CA . LEU A 1 143 ? 16.023 -1.849 -8.593 1.00 93.62 143 LEU A CA 1
ATOM 1067 C C . LEU A 1 143 ? 16.878 -2.593 -7.565 1.00 93.62 143 LEU A C 1
ATOM 1069 O O . LEU A 1 143 ? 16.484 -3.633 -7.025 1.00 93.62 143 LEU A O 1
ATOM 1073 N N . ASP A 1 144 ? 18.041 -2.024 -7.272 1.00 91.31 144 ASP A N 1
ATOM 1074 C CA . ASP A 1 144 ? 18.823 -2.353 -6.086 1.00 91.31 144 ASP A CA 1
ATOM 1075 C C . ASP A 1 144 ? 18.013 -1.911 -4.858 1.00 91.31 144 ASP A C 1
ATOM 1077 O O . ASP A 1 144 ? 17.620 -0.751 -4.781 1.00 91.31 144 ASP A O 1
ATOM 1081 N N . CYS A 1 145 ? 17.697 -2.816 -3.930 1.00 87.88 145 CYS A N 1
ATOM 1082 C CA . CYS A 1 145 ? 16.824 -2.473 -2.801 1.00 87.88 145 CYS A CA 1
ATOM 1083 C C . CYS A 1 145 ? 17.457 -1.536 -1.769 1.00 87.88 145 CYS A C 1
ATOM 1085 O O . CYS A 1 145 ? 16.722 -0.960 -0.968 1.00 87.88 145 CYS A O 1
ATOM 1087 N N . ASP A 1 146 ? 18.783 -1.411 -1.757 1.00 86.69 146 ASP A N 1
ATOM 1088 C CA . ASP A 1 146 ? 19.479 -0.551 -0.803 1.00 86.69 146 ASP A CA 1
ATOM 1089 C C . ASP A 1 146 ? 19.674 0.851 -1.388 1.00 86.69 146 ASP A C 1
ATOM 1091 O O . ASP A 1 146 ? 19.583 1.846 -0.670 1.00 86.69 146 ASP A O 1
ATOM 1095 N N . LEU A 1 147 ? 19.924 0.928 -2.700 1.00 88.00 147 LEU A N 1
ATOM 1096 C CA . LEU A 1 147 ? 20.214 2.182 -3.400 1.00 88.00 147 LEU A CA 1
ATOM 1097 C C . LEU A 1 147 ? 19.034 2.748 -4.204 1.00 88.00 147 LEU A C 1
ATOM 1099 O O . LEU A 1 147 ? 19.124 3.874 -4.671 1.00 88.00 147 LEU A O 1
ATOM 1103 N N . PHE A 1 148 ? 17.984 1.961 -4.442 1.00 89.31 148 PHE A N 1
ATOM 1104 C CA . PHE A 1 148 ? 16.828 2.285 -5.295 1.00 89.31 148 PHE A CA 1
ATOM 1105 C C . PHE A 1 148 ? 17.164 2.719 -6.730 1.00 89.31 148 PHE A C 1
ATOM 1107 O O . PHE A 1 148 ? 16.340 3.305 -7.426 1.00 89.31 148 PHE A O 1
ATOM 1114 N N . ILE A 1 149 ? 18.350 2.351 -7.220 1.00 91.56 149 ILE A N 1
ATOM 1115 C CA . ILE A 1 149 ? 18.772 2.604 -8.601 1.00 91.56 149 ILE A CA 1
ATOM 1116 C C . ILE A 1 149 ? 18.540 1.376 -9.493 1.00 91.56 149 ILE A C 1
ATOM 1118 O O . ILE A 1 149 ? 18.656 0.242 -9.010 1.00 91.56 149 ILE A O 1
ATOM 1122 N N . PRO A 1 150 ? 18.279 1.566 -10.802 1.00 94.06 150 PRO A N 1
ATOM 1123 C CA . PRO A 1 150 ? 18.148 0.475 -11.761 1.00 94.06 150 PRO A CA 1
ATOM 1124 C C . PRO A 1 150 ? 19.318 -0.510 -11.727 1.00 94.06 150 PRO A C 1
ATOM 1126 O O . PRO A 1 150 ? 20.493 -0.124 -11.695 1.00 94.06 150 PRO A O 1
ATOM 1129 N N . VAL A 1 151 ? 18.995 -1.803 -11.757 1.00 94.44 151 VAL A N 1
ATOM 1130 C CA . VAL A 1 151 ? 19.980 -2.886 -11.882 1.00 94.44 151 VAL A CA 1
ATOM 1131 C C . VAL A 1 151 ? 19.943 -3.493 -13.273 1.00 94.44 151 VAL A C 1
ATOM 1133 O O . VAL A 1 151 ? 18.915 -3.507 -13.936 1.00 94.44 151 VAL A O 1
ATOM 1136 N N . SER A 1 152 ? 21.083 -4.025 -13.702 1.00 95.81 152 SER A N 1
ATOM 1137 C CA . SER A 1 152 ? 21.249 -4.727 -14.972 1.00 95.81 152 SER A CA 1
ATOM 1138 C C . SER A 1 152 ? 21.928 -6.071 -14.739 1.00 95.81 152 SER A C 1
ATOM 1140 O O . SER A 1 152 ? 22.616 -6.266 -13.731 1.00 95.81 152 SER A O 1
ATOM 1142 N N . ARG A 1 153 ? 21.795 -6.992 -15.693 1.00 95.12 153 ARG A N 1
ATOM 1143 C CA . ARG A 1 153 ? 22.425 -8.317 -15.629 1.00 95.12 153 ARG A CA 1
ATOM 1144 C C . ARG A 1 153 ? 23.955 -8.231 -15.685 1.00 95.12 153 ARG A C 1
ATOM 1146 O O . ARG A 1 153 ? 24.644 -9.092 -15.151 1.00 95.12 153 ARG A O 1
ATOM 1153 N N . ALA A 1 154 ? 24.497 -7.150 -16.252 1.00 95.12 154 ALA A N 1
ATOM 1154 C CA . ALA A 1 154 ? 25.929 -6.860 -16.206 1.00 95.12 154 ALA A CA 1
ATOM 1155 C C . ALA A 1 154 ? 26.430 -6.567 -14.778 1.00 95.12 154 ALA A C 1
ATOM 1157 O O . ALA A 1 154 ? 27.559 -6.921 -14.444 1.00 95.12 154 ALA A O 1
ATOM 1158 N N . ARG A 1 155 ? 25.600 -5.933 -13.935 1.00 92.94 155 ARG A N 1
ATOM 1159 C CA . ARG A 1 155 ? 25.919 -5.633 -12.529 1.00 92.94 155 ARG A CA 1
ATOM 1160 C C . ARG A 1 155 ? 25.578 -6.799 -11.601 1.00 92.94 155 ARG A C 1
ATOM 1162 O O . ARG A 1 155 ? 26.348 -7.100 -10.695 1.00 92.94 155 ARG A O 1
ATOM 1169 N N . ILE A 1 156 ? 24.428 -7.435 -11.820 1.00 92.69 156 ILE A N 1
ATOM 1170 C CA . ILE A 1 156 ? 23.917 -8.555 -11.026 1.00 92.69 156 ILE A CA 1
ATOM 1171 C C . ILE A 1 156 ? 23.606 -9.710 -11.994 1.00 92.69 156 ILE A C 1
ATOM 1173 O O . ILE A 1 156 ? 22.500 -9.801 -12.520 1.00 92.69 156 ILE A O 1
ATOM 1177 N N . PRO A 1 157 ? 24.555 -10.619 -12.273 1.00 91.81 157 PRO A N 1
ATOM 1178 C CA . PRO A 1 157 ? 24.326 -11.712 -13.229 1.00 91.81 157 PRO A CA 1
ATOM 1179 C C . PRO A 1 157 ? 23.164 -12.643 -12.855 1.00 91.81 157 PRO A C 1
ATOM 1181 O O . PRO A 1 157 ? 22.542 -13.249 -13.726 1.00 91.81 157 PRO A O 1
ATOM 1184 N N . SER A 1 158 ? 22.855 -12.723 -11.561 1.00 91.94 158 SER A N 1
ATOM 1185 C CA . SER A 1 158 ? 21.809 -13.548 -10.958 1.00 91.94 158 SER A CA 1
ATOM 1186 C C . SER A 1 158 ? 20.431 -12.874 -10.881 1.00 91.94 158 SER A C 1
ATOM 1188 O O . SER A 1 158 ? 19.583 -13.333 -10.119 1.00 91.94 158 SER A O 1
ATOM 1190 N N . LEU A 1 159 ? 20.176 -11.804 -11.652 1.00 93.06 159 LEU A N 1
ATOM 1191 C CA . LEU A 1 159 ? 18.820 -11.255 -11.774 1.00 93.06 159 LEU A CA 1
ATOM 1192 C C . LEU A 1 159 ? 17.822 -12.336 -12.233 1.00 93.06 159 LEU A C 1
ATOM 1194 O O . LEU A 1 159 ? 18.181 -13.190 -13.057 1.00 93.06 159 LEU A O 1
ATOM 1198 N N . PRO A 1 160 ? 16.558 -12.272 -11.768 1.00 92.88 160 PRO A N 1
ATOM 1199 C CA . PRO A 1 160 ? 15.519 -13.187 -12.222 1.00 92.88 160 PRO A CA 1
ATOM 1200 C C . PRO A 1 160 ? 15.361 -13.128 -13.748 1.00 92.88 160 PRO A C 1
ATOM 1202 O O . PRO A 1 160 ? 15.588 -12.096 -14.383 1.00 92.88 160 PRO A O 1
ATOM 1205 N N . ASN A 1 161 ? 14.990 -14.257 -14.352 1.00 94.56 161 ASN A N 1
ATOM 1206 C CA . ASN A 1 161 ? 14.793 -14.347 -15.801 1.00 94.56 161 ASN A CA 1
ATOM 1207 C C . ASN A 1 161 ? 13.374 -13.964 -16.208 1.00 94.56 161 ASN A C 1
ATOM 1209 O O . ASN A 1 161 ? 13.176 -13.449 -17.308 1.00 94.56 161 ASN A O 1
ATOM 1213 N N . THR A 1 162 ? 12.398 -14.205 -15.334 1.00 95.44 162 THR A N 1
ATOM 1214 C CA . THR A 1 162 ? 11.005 -13.836 -15.563 1.00 95.44 162 THR A CA 1
ATOM 1215 C C . THR A 1 162 ? 10.395 -13.184 -14.327 1.00 95.44 162 THR A C 1
ATOM 1217 O O . THR A 1 162 ? 10.880 -13.306 -13.200 1.00 95.44 162 THR A O 1
ATOM 1220 N N . VAL A 1 163 ? 9.312 -12.454 -14.548 1.00 94.31 163 VAL A N 1
ATOM 1221 C CA . VAL A 1 163 ? 8.382 -12.000 -13.517 1.00 94.31 163 VAL A CA 1
ATOM 1222 C C . VAL A 1 163 ? 6.986 -12.455 -13.914 1.00 94.31 163 VAL A C 1
ATOM 1224 O O . VAL A 1 163 ? 6.601 -12.378 -15.079 1.00 94.31 163 VAL A O 1
ATOM 1227 N N . ARG A 1 164 ? 6.214 -12.945 -12.954 1.00 94.19 164 ARG A N 1
ATOM 1228 C CA . ARG A 1 164 ? 4.812 -13.290 -13.144 1.00 94.19 164 ARG A CA 1
ATOM 1229 C C . ARG A 1 164 ? 3.949 -12.084 -12.827 1.00 94.19 164 ARG A C 1
ATOM 1231 O O . ARG A 1 164 ? 4.069 -11.523 -11.738 1.00 94.19 164 ARG A O 1
ATOM 1238 N N . PHE A 1 165 ? 3.068 -11.738 -13.756 1.00 94.88 165 PHE A N 1
ATOM 1239 C CA . PHE A 1 165 ? 2.071 -10.691 -13.582 1.00 94.88 165 PHE A CA 1
ATOM 1240 C C . PHE A 1 165 ? 0.697 -11.302 -13.349 1.00 94.88 165 PHE A C 1
ATOM 1242 O O . PHE A 1 165 ? 0.303 -12.265 -14.012 1.00 94.88 165 PHE A O 1
ATOM 1249 N N . GLU A 1 166 ? -0.049 -10.737 -12.410 1.00 94.81 166 GLU A N 1
ATOM 1250 C CA . GLU A 1 166 ? -1.438 -11.107 -12.164 1.00 94.81 166 GLU A CA 1
ATOM 1251 C C . GLU A 1 166 ? -2.222 -9.843 -11.817 1.00 94.81 166 GLU A C 1
ATOM 1253 O O . GLU A 1 166 ? -1.671 -8.898 -11.254 1.00 94.81 166 GLU A O 1
ATOM 1258 N N . THR A 1 167 ? -3.498 -9.806 -12.178 1.00 95.12 167 THR A N 1
ATOM 1259 C CA . THR A 1 167 ? -4.348 -8.626 -12.006 1.00 95.12 167 THR A CA 1
ATOM 1260 C C . THR A 1 167 ? -5.646 -8.969 -11.298 1.00 95.12 167 THR A C 1
ATOM 1262 O O . THR A 1 167 ? -6.145 -10.090 -11.413 1.00 95.12 167 THR A O 1
ATOM 1265 N N . ALA A 1 168 ? -6.191 -8.001 -10.575 1.00 93.38 168 ALA A N 1
ATOM 1266 C CA . ALA A 1 168 ? -7.536 -8.042 -10.039 1.00 93.38 168 ALA A CA 1
ATOM 1267 C C . ALA A 1 168 ? -8.255 -6.733 -10.374 1.00 93.38 168 ALA A C 1
ATOM 1269 O O . ALA A 1 168 ? -7.667 -5.652 -10.326 1.00 93.38 168 ALA A O 1
ATOM 1270 N N . THR A 1 169 ? -9.534 -6.862 -10.704 1.00 91.62 169 THR A N 1
ATOM 1271 C CA . THR A 1 169 ? -10.462 -5.758 -10.946 1.00 91.62 169 THR A CA 1
ATOM 1272 C C . THR A 1 169 ? -11.824 -6.135 -10.367 1.00 91.62 169 THR A C 1
ATOM 1274 O O . THR A 1 169 ? -12.166 -7.318 -10.260 1.00 91.62 169 THR A O 1
ATOM 1277 N N . GLU A 1 170 ? -12.602 -5.136 -9.976 1.00 89.69 170 GLU A N 1
ATOM 1278 C CA . GLU A 1 170 ? -13.963 -5.289 -9.475 1.00 89.69 170 GLU A CA 1
ATOM 1279 C C . GLU A 1 170 ? -14.805 -4.129 -9.986 1.00 89.69 170 GLU A C 1
ATOM 1281 O O . GLU A 1 170 ? -14.348 -2.994 -9.952 1.00 89.69 170 GLU A O 1
ATOM 1286 N N . ARG A 1 171 ? -16.037 -4.384 -10.431 1.00 86.81 171 ARG A N 1
ATOM 1287 C CA . ARG A 1 171 ? -16.913 -3.318 -10.931 1.00 86.81 171 ARG A CA 1
ATOM 1288 C C . ARG A 1 171 ? -17.502 -2.479 -9.804 1.00 86.81 171 ARG A C 1
ATOM 1290 O O . ARG A 1 171 ? -17.842 -2.992 -8.744 1.00 86.81 171 ARG A O 1
ATOM 1297 N N . THR A 1 172 ? -17.737 -1.207 -10.101 1.00 74.25 172 THR A N 1
ATOM 1298 C CA . THR A 1 172 ? -18.323 -0.195 -9.204 1.00 74.25 172 THR A CA 1
ATOM 1299 C C . THR A 1 172 ? -19.799 -0.465 -8.861 1.00 74.25 172 THR A C 1
ATOM 1301 O O . THR A 1 172 ? -20.365 0.182 -7.988 1.00 74.25 172 THR A O 1
ATOM 1304 N N . SER A 1 173 ? -20.454 -1.444 -9.500 1.00 64.62 173 SER A N 1
ATOM 1305 C CA . SER A 1 173 ? -21.875 -1.771 -9.283 1.00 64.62 173 SER A CA 1
ATOM 1306 C C . SER A 1 173 ? -22.182 -2.449 -7.939 1.00 64.62 173 SER A C 1
ATOM 1308 O O . SER A 1 173 ? -23.251 -3.039 -7.776 1.00 64.62 173 SER A O 1
ATOM 1310 N N . SER A 1 174 ? -21.251 -2.428 -6.994 1.00 62.97 174 SER A N 1
ATOM 1311 C CA . SER A 1 174 ? -21.418 -3.019 -5.680 1.00 62.97 174 SER A CA 1
ATOM 1312 C C . SER A 1 174 ? -22.356 -2.167 -4.822 1.00 62.97 174 SER A C 1
ATOM 1314 O O . SER A 1 174 ? -21.961 -1.173 -4.219 1.00 62.97 174 SER A O 1
ATOM 1316 N N . THR A 1 175 ? -23.628 -2.559 -4.771 1.00 69.69 175 THR A N 1
ATOM 1317 C CA . THR A 1 175 ? -24.558 -2.095 -3.739 1.00 69.69 175 THR A CA 1
ATOM 1318 C C . THR A 1 175 ? -24.045 -2.567 -2.384 1.00 69.69 175 THR A C 1
ATOM 1320 O O . THR A 1 175 ? -23.813 -3.764 -2.222 1.00 69.69 175 THR A O 1
ATOM 1323 N N . GLY A 1 176 ? -23.853 -1.656 -1.433 1.00 81.69 176 GLY A N 1
ATOM 1324 C CA . GLY A 1 176 ? -23.372 -2.022 -0.107 1.00 81.69 176 GLY A CA 1
ATOM 1325 C C . GLY A 1 176 ? -22.553 -0.938 0.569 1.00 81.69 176 GLY A C 1
ATOM 1326 O O . GLY A 1 176 ? -22.225 0.077 -0.046 1.00 81.69 176 GLY A O 1
ATOM 1327 N N . SER A 1 177 ? -22.195 -1.179 1.827 1.00 89.31 177 SER A N 1
ATOM 1328 C CA . SER A 1 177 ? -21.234 -0.339 2.542 1.00 89.31 177 SER A CA 1
ATOM 1329 C C . SER A 1 177 ? -19.812 -0.856 2.304 1.00 89.31 177 SER A C 1
ATOM 1331 O O . SER A 1 177 ? -19.578 -2.065 2.453 1.00 89.31 177 SER A O 1
ATOM 1333 N N . PRO A 1 178 ? -18.852 0.019 1.952 1.00 93.62 178 PRO A N 1
ATOM 1334 C CA . PRO A 1 178 ? -17.445 -0.350 1.904 1.00 93.62 178 PRO A CA 1
ATOM 1335 C C . PRO A 1 178 ? -17.008 -0.885 3.263 1.00 93.62 178 PRO A C 1
ATOM 1337 O O . PRO A 1 178 ? -17.321 -0.305 4.297 1.00 93.62 178 PRO A O 1
ATOM 1340 N N . THR A 1 179 ? -16.318 -2.014 3.260 1.00 95.00 179 THR A N 1
ATOM 1341 C CA . THR A 1 179 ? -15.929 -2.753 4.455 1.00 95.00 179 THR A CA 1
ATOM 1342 C C . THR A 1 179 ? -14.476 -3.186 4.334 1.00 95.00 179 THR A C 1
ATOM 1344 O O . THR A 1 179 ? -14.039 -3.611 3.262 1.00 95.00 179 THR A O 1
ATOM 1347 N N . LEU A 1 180 ? -13.743 -3.112 5.441 1.00 96.00 180 LEU A N 1
ATOM 1348 C CA . LEU A 1 180 ? -12.397 -3.646 5.585 1.00 96.00 180 LEU A CA 1
ATOM 1349 C C . LEU A 1 180 ? -12.369 -4.620 6.765 1.00 96.00 180 LEU A C 1
ATOM 1351 O O . LEU A 1 180 ? -12.614 -4.234 7.906 1.00 96.00 180 LEU A O 1
ATOM 1355 N N . GLU A 1 181 ? -12.063 -5.886 6.494 1.00 95.06 181 GLU A N 1
ATOM 1356 C CA . GLU A 1 181 ? -11.880 -6.892 7.544 1.00 95.06 181 GLU A CA 1
ATOM 1357 C C . GLU A 1 181 ? -10.420 -6.919 8.002 1.00 95.06 181 GLU A C 1
ATOM 1359 O O . GLU A 1 181 ? -9.498 -6.921 7.183 1.00 95.06 181 GLU A O 1
ATOM 1364 N N . VAL A 1 182 ? -10.203 -6.994 9.314 1.00 94.38 182 VAL A N 1
ATOM 1365 C CA . VAL A 1 182 ? -8.871 -7.117 9.912 1.00 94.38 182 VAL A CA 1
ATOM 1366 C C . VAL A 1 182 ? -8.791 -8.308 10.856 1.00 94.38 182 VAL A C 1
ATOM 1368 O O . VAL A 1 182 ? -9.753 -8.651 11.550 1.00 94.38 182 VAL A O 1
ATOM 1371 N N . TRP A 1 183 ? -7.615 -8.928 10.904 1.00 93.75 183 TRP A N 1
ATOM 1372 C CA . TRP A 1 183 ? -7.297 -9.991 11.853 1.00 93.75 183 TRP A CA 1
ATOM 1373 C C . TRP A 1 183 ? -6.119 -9.584 12.719 1.00 93.75 183 TRP A C 1
ATOM 1375 O O . TRP A 1 183 ? -5.071 -9.204 12.199 1.00 93.75 183 TRP A O 1
ATOM 1385 N N . VAL A 1 184 ? -6.272 -9.700 14.037 1.00 93.00 184 VAL A N 1
ATOM 1386 C CA . VAL A 1 184 ? -5.270 -9.213 14.992 1.00 93.00 184 VAL A CA 1
ATOM 1387 C C . VAL A 1 184 ? -4.501 -10.378 15.606 1.00 93.00 184 VAL A C 1
ATOM 1389 O O . VAL A 1 184 ? -4.986 -11.058 16.511 1.00 93.00 184 VAL A O 1
ATOM 1392 N N . GLY A 1 185 ? -3.282 -10.598 15.126 1.00 93.06 185 GLY A N 1
ATOM 1393 C CA . GLY A 1 185 ? -2.281 -11.414 15.803 1.00 93.06 185 GLY A CA 1
ATOM 1394 C C . GLY A 1 185 ? -1.645 -10.627 16.948 1.00 93.06 185 GLY A C 1
ATOM 1395 O O . GLY A 1 185 ? -1.266 -9.472 16.763 1.00 93.06 185 GLY A O 1
ATOM 1396 N N . HIS A 1 186 ? -1.514 -11.211 18.135 1.00 91.38 186 HIS A N 1
ATOM 1397 C CA . HIS A 1 186 ? -0.965 -10.494 19.284 1.00 91.38 186 HIS A CA 1
ATOM 1398 C C . HIS A 1 186 ? -0.125 -11.374 20.207 1.00 91.38 186 HIS A C 1
ATOM 1400 O O . HIS A 1 186 ? -0.447 -12.532 20.448 1.00 91.38 186 HIS A O 1
ATOM 1406 N N . GLN A 1 187 ? 0.936 -10.818 20.786 1.00 89.06 187 GLN A N 1
ATOM 1407 C CA . GLN A 1 187 ? 1.635 -11.485 21.887 1.00 89.06 187 GLN A CA 1
ATOM 1408 C C . GLN A 1 187 ? 0.851 -11.279 23.191 1.00 89.06 187 GLN A C 1
ATOM 1410 O O . GLN A 1 187 ? 0.377 -10.170 23.438 1.00 89.06 187 GLN A O 1
ATOM 1415 N N . SER A 1 188 ? 0.708 -12.319 24.022 1.00 79.69 188 SER A N 1
ATOM 1416 C CA . SER A 1 188 ? -0.083 -12.272 25.270 1.00 79.69 188 SER A CA 1
ATOM 1417 C C . SER A 1 188 ? 0.214 -11.046 26.143 1.00 79.69 188 SER A C 1
ATOM 1419 O O . SER A 1 188 ? -0.708 -10.330 26.534 1.00 79.69 188 SER A O 1
ATOM 1421 N N . ASP A 1 189 ? 1.496 -10.746 26.358 1.00 75.00 189 ASP A N 1
ATOM 1422 C CA . ASP A 1 189 ? 1.921 -9.613 27.189 1.00 75.00 189 ASP A CA 1
ATOM 1423 C C . ASP A 1 189 ? 1.681 -8.252 26.516 1.00 75.00 189 ASP A C 1
ATOM 1425 O O . ASP A 1 189 ? 1.478 -7.257 27.199 1.00 75.00 189 ASP A O 1
ATOM 1429 N N . ALA A 1 190 ? 1.670 -8.190 25.180 1.00 72.50 190 ALA A N 1
ATOM 1430 C CA . ALA A 1 190 ? 1.402 -6.954 24.445 1.00 72.50 190 ALA A CA 1
ATOM 1431 C C . ALA A 1 190 ? -0.094 -6.634 24.426 1.00 72.50 190 ALA A C 1
ATOM 1433 O O . ALA A 1 190 ? -0.508 -5.500 24.640 1.00 72.50 190 ALA A O 1
ATOM 1434 N N . TYR A 1 191 ? -0.926 -7.645 24.191 1.00 67.06 191 TYR A N 1
ATOM 1435 C CA . TYR A 1 191 ? -2.364 -7.439 24.055 1.00 67.06 191 TYR A CA 1
ATOM 1436 C C . TYR A 1 191 ? -3.020 -7.019 25.369 1.00 67.06 191 TYR A C 1
ATOM 1438 O O . TYR A 1 191 ? -3.934 -6.200 25.359 1.00 67.06 191 TYR A O 1
ATOM 1446 N N . GLY A 1 192 ? -2.516 -7.536 26.495 1.00 60.84 192 GLY A N 1
ATOM 1447 C CA . GLY A 1 192 ? -2.955 -7.137 27.830 1.00 60.84 192 GLY A CA 1
ATOM 1448 C C . GLY A 1 192 ? -2.605 -5.692 28.198 1.00 60.84 192 GLY A C 1
ATOM 1449 O O . GLY A 1 192 ? -3.298 -5.126 29.027 1.00 60.84 192 GLY A O 1
ATOM 1450 N N . MET A 1 193 ? -1.594 -5.077 27.566 1.00 56.09 193 MET A N 1
ATOM 1451 C CA . MET A 1 193 ? -1.237 -3.664 27.790 1.00 56.09 193 MET A CA 1
ATOM 1452 C C . MET A 1 193 ? -2.195 -2.677 27.111 1.00 56.09 193 MET A C 1
ATOM 1454 O O . MET A 1 193 ? -2.120 -1.473 27.349 1.00 56.09 193 MET A O 1
ATOM 1458 N N . LEU A 1 194 ? -3.103 -3.161 26.262 1.00 62.47 194 LEU A N 1
ATOM 1459 C CA . LEU A 1 194 ? -4.235 -2.371 25.794 1.00 62.47 194 LEU A CA 1
ATOM 1460 C C . LEU A 1 194 ? -5.341 -2.448 26.857 1.00 62.47 194 LEU A C 1
ATOM 1462 O O . LEU A 1 194 ? -6.381 -3.064 26.629 1.00 62.47 194 LEU A O 1
ATOM 1466 N N . ASP A 1 195 ? -5.103 -1.834 28.022 1.00 53.38 195 ASP A N 1
ATOM 1467 C CA . ASP A 1 195 ? -6.022 -1.846 29.178 1.00 53.38 195 ASP A CA 1
ATOM 1468 C C . ASP A 1 195 ? -7.441 -1.358 28.820 1.00 53.38 195 ASP A C 1
ATOM 1470 O O . ASP A 1 195 ? -8.419 -1.745 29.458 1.00 53.38 195 ASP A O 1
ATOM 1474 N N . ASP A 1 196 ? -7.560 -0.556 27.755 1.00 69.00 196 ASP A N 1
ATOM 1475 C CA . ASP A 1 196 ? -8.823 -0.183 27.113 1.00 69.00 196 ASP A CA 1
ATOM 1476 C C . ASP A 1 196 ? -8.755 -0.415 25.596 1.00 69.00 196 ASP A C 1
ATOM 1478 O O . ASP A 1 196 ? -8.861 0.491 24.763 1.00 69.00 196 ASP A O 1
ATOM 1482 N N . ARG A 1 197 ? -8.493 -1.673 25.234 1.00 74.12 197 ARG A N 1
ATOM 1483 C CA . ARG A 1 197 ? -8.500 -2.160 23.853 1.00 74.12 197 ARG A CA 1
ATOM 1484 C C . ARG A 1 197 ? -9.738 -1.687 23.099 1.00 74.12 197 ARG A C 1
ATOM 1486 O O . ARG A 1 197 ? -9.629 -1.273 21.947 1.00 74.12 197 ARG A O 1
ATOM 1493 N N . ASP A 1 198 ? -10.899 -1.793 23.732 1.00 80.81 198 ASP A N 1
ATOM 1494 C CA . ASP A 1 198 ? -12.167 -1.501 23.082 1.00 80.81 198 ASP A CA 1
ATOM 1495 C C . ASP A 1 198 ? -12.266 0.002 22.768 1.00 80.81 198 ASP A C 1
ATOM 1497 O O . ASP A 1 198 ? -12.675 0.349 21.663 1.00 80.81 198 ASP A O 1
ATOM 1501 N N . ALA A 1 199 ? -11.789 0.901 23.643 1.00 84.31 199 ALA A N 1
ATOM 1502 C CA . ALA A 1 199 ? -11.696 2.324 23.309 1.00 84.31 199 ALA A CA 1
ATOM 1503 C C . ALA A 1 199 ? -10.698 2.617 22.183 1.00 84.31 199 ALA A C 1
ATOM 1505 O O . ALA A 1 199 ? -11.030 3.381 21.278 1.00 84.31 199 ALA A O 1
ATOM 1506 N N . ALA A 1 200 ? -9.512 1.997 22.193 1.00 86.56 200 ALA A N 1
ATOM 1507 C CA . ALA A 1 200 ? -8.537 2.203 21.121 1.00 86.56 200 ALA A CA 1
ATOM 1508 C C . ALA A 1 200 ? -9.111 1.780 19.757 1.00 86.56 200 ALA A C 1
ATOM 1510 O O . ALA A 1 200 ? -8.973 2.506 18.776 1.00 86.56 200 ALA A O 1
ATOM 1511 N N . TRP A 1 201 ? -9.812 0.644 19.694 1.00 90.81 201 TRP A N 1
ATOM 1512 C CA . TRP A 1 201 ? -10.500 0.222 18.473 1.00 90.81 201 TRP A CA 1
ATOM 1513 C C . TRP A 1 201 ? -11.672 1.122 18.106 1.00 90.81 201 TRP A C 1
ATOM 1515 O O . TRP A 1 201 ? -11.823 1.414 16.927 1.00 90.81 201 TRP A O 1
ATOM 1525 N N . ASN A 1 202 ? -12.457 1.612 19.068 1.00 92.69 202 ASN A N 1
ATOM 1526 C CA . ASN A 1 202 ? -13.544 2.555 18.788 1.00 92.69 202 ASN A CA 1
ATOM 1527 C C . ASN A 1 202 ? -13.033 3.834 18.113 1.00 92.69 202 ASN A C 1
ATOM 1529 O O . ASN A 1 202 ? -13.672 4.329 17.186 1.00 92.69 202 ASN A O 1
ATOM 1533 N N . ASP A 1 203 ? -11.871 4.342 18.529 1.00 93.00 203 ASP A N 1
ATOM 1534 C CA . ASP A 1 203 ? -11.244 5.497 17.882 1.00 93.00 203 ASP A CA 1
ATOM 1535 C C . ASP A 1 203 ? -10.785 5.177 16.455 1.00 93.00 203 ASP A C 1
ATOM 1537 O O . ASP A 1 203 ? -10.993 5.987 15.553 1.00 93.00 203 ASP A O 1
ATOM 1541 N N . VAL A 1 204 ? -10.216 3.990 16.221 1.00 95.69 204 VAL A N 1
ATOM 1542 C CA . VAL A 1 204 ? -9.860 3.544 14.864 1.00 95.69 204 VAL A CA 1
ATOM 1543 C C . VAL A 1 204 ? -11.118 3.393 14.006 1.00 95.69 204 VAL A C 1
ATOM 1545 O O . VAL A 1 204 ? -11.159 3.912 12.895 1.00 95.69 204 VAL A O 1
ATOM 1548 N N . PHE A 1 205 ? -12.163 2.741 14.520 1.00 96.50 205 PHE A N 1
ATOM 1549 C CA . PHE A 1 205 ? -13.439 2.566 13.825 1.00 96.50 205 PHE A CA 1
ATOM 1550 C C . PHE A 1 205 ? -14.048 3.908 13.437 1.00 96.50 205 PHE A C 1
ATOM 1552 O O . PHE A 1 205 ? -14.452 4.068 12.292 1.00 96.50 205 PHE A O 1
ATOM 1559 N N . ARG A 1 206 ? -14.038 4.892 14.344 1.00 96.62 206 ARG A N 1
ATOM 1560 C CA . ARG A 1 206 ? -14.506 6.252 14.058 1.00 96.62 206 ARG A CA 1
ATOM 1561 C C . ARG A 1 206 ? -13.739 6.890 12.896 1.00 96.62 206 ARG A C 1
ATOM 1563 O O . ARG A 1 206 ? -14.368 7.446 12.005 1.00 96.62 206 ARG A O 1
ATOM 1570 N N . LEU A 1 207 ? -12.406 6.795 12.878 1.00 96.94 207 LEU A N 1
ATOM 1571 C CA . LEU A 1 207 ? -11.582 7.386 11.812 1.00 96.94 207 LEU A CA 1
ATOM 1572 C C . LEU A 1 207 ? -11.881 6.785 10.430 1.00 96.94 207 LEU A C 1
ATOM 1574 O O . LEU A 1 207 ? -11.852 7.502 9.433 1.00 96.94 207 LEU A O 1
ATOM 1578 N N . PHE A 1 208 ? -12.170 5.483 10.359 1.00 98.06 208 PHE A N 1
ATOM 1579 C CA . PHE A 1 208 ? -12.549 4.821 9.105 1.00 98.06 208 PHE A CA 1
ATOM 1580 C C . PHE A 1 208 ? -14.019 5.066 8.722 1.00 98.06 208 PHE A C 1
ATOM 1582 O O . PHE A 1 208 ? -14.319 5.247 7.540 1.00 98.06 208 PHE A O 1
ATOM 1589 N N . ASP A 1 209 ? -14.925 5.156 9.698 1.00 97.31 209 ASP A N 1
ATOM 1590 C CA . ASP A 1 209 ? -16.335 5.499 9.472 1.00 97.31 209 ASP A CA 1
ATOM 1591 C C . ASP A 1 209 ? -16.491 6.917 8.894 1.00 97.31 209 ASP A C 1
ATOM 1593 O O . ASP A 1 209 ? -17.273 7.127 7.968 1.00 97.31 209 ASP A O 1
ATOM 1597 N N . GLU A 1 210 ? -15.663 7.870 9.339 1.00 96.62 210 GLU A N 1
ATOM 1598 C CA . GLU A 1 210 ? -15.609 9.245 8.807 1.00 96.62 210 GLU A CA 1
ATOM 1599 C C . GLU A 1 210 ? -15.324 9.305 7.297 1.00 96.62 210 GLU A C 1
ATOM 1601 O O . GLU A 1 210 ? -15.770 10.234 6.620 1.00 96.62 210 GLU A O 1
ATOM 1606 N N . VAL A 1 211 ? -14.630 8.301 6.753 1.00 96.25 211 VAL A N 1
ATOM 1607 C CA . VAL A 1 211 ? -14.347 8.155 5.315 1.00 96.25 211 VAL A CA 1
ATOM 1608 C C . VAL A 1 211 ? -15.208 7.097 4.625 1.00 96.25 211 VAL A C 1
ATOM 1610 O O . VAL A 1 211 ? -14.963 6.750 3.469 1.00 96.25 211 VAL A O 1
ATOM 1613 N N . GLY A 1 212 ? -16.241 6.600 5.307 1.00 95.81 212 GLY A N 1
ATOM 1614 C CA . GLY A 1 212 ? -17.218 5.666 4.755 1.00 95.81 212 GLY A CA 1
ATOM 1615 C C . GLY A 1 212 ? -16.712 4.232 4.593 1.00 95.81 212 GLY A C 1
ATOM 1616 O O . GLY A 1 212 ? -17.274 3.491 3.787 1.00 95.81 212 GLY A O 1
ATOM 1617 N N . ILE A 1 213 ? -15.670 3.831 5.329 1.00 96.94 213 ILE A N 1
ATOM 1618 C CA . ILE A 1 213 ? -15.168 2.453 5.361 1.00 96.94 213 ILE A CA 1
ATOM 1619 C C . ILE A 1 213 ? -15.537 1.831 6.710 1.00 96.94 213 ILE A C 1
ATOM 1621 O O . ILE A 1 213 ? -15.011 2.210 7.751 1.00 96.94 213 ILE A O 1
ATOM 1625 N N . ALA A 1 214 ? -16.406 0.824 6.702 1.00 96.62 214 ALA A N 1
ATOM 1626 C CA . ALA A 1 214 ? -16.701 0.034 7.890 1.00 96.62 214 ALA A CA 1
ATOM 1627 C C . ALA A 1 214 ? -15.513 -0.888 8.208 1.00 96.62 214 ALA A C 1
ATOM 1629 O O . ALA A 1 214 ? -15.260 -1.863 7.500 1.00 96.62 214 ALA A O 1
ATOM 1630 N N . LEU A 1 215 ? -14.762 -0.582 9.263 1.00 96.25 215 LEU A N 1
ATOM 1631 C CA . LEU A 1 215 ? -13.665 -1.430 9.726 1.00 96.25 215 LEU A CA 1
ATOM 1632 C C . LEU A 1 215 ? -14.184 -2.495 10.698 1.00 96.25 215 LEU A C 1
ATOM 1634 O O . LEU A 1 215 ? -14.871 -2.172 11.664 1.00 96.25 215 LEU A O 1
ATOM 1638 N N . GLU A 1 216 ? -13.809 -3.756 10.487 1.00 94.44 216 GLU A N 1
ATOM 1639 C CA . GLU A 1 216 ? -14.265 -4.868 11.322 1.00 94.44 216 GLU A CA 1
ATOM 1640 C C . GLU A 1 216 ? -13.138 -5.806 11.745 1.00 94.44 216 GLU A C 1
ATOM 1642 O O . GLU A 1 216 ? -12.433 -6.383 10.917 1.00 94.44 216 GLU A O 1
ATOM 1647 N N . VAL A 1 217 ? -13.024 -6.037 13.054 1.00 93.31 217 VAL A N 1
ATOM 1648 C CA . VAL A 1 217 ? -12.147 -7.076 13.606 1.00 93.31 217 VAL A CA 1
ATOM 1649 C C . VAL A 1 217 ? -12.872 -8.417 13.530 1.00 93.31 217 VAL A C 1
ATOM 1651 O O . VAL A 1 217 ? -13.764 -8.698 14.329 1.00 93.31 217 VAL A O 1
ATOM 1654 N N . VAL A 1 218 ? -12.482 -9.260 12.574 1.00 92.81 218 VAL A N 1
ATOM 1655 C CA . VAL A 1 218 ? -13.141 -10.558 12.329 1.00 92.81 218 VAL A CA 1
ATOM 1656 C C . VAL A 1 218 ? -12.528 -11.714 13.114 1.00 92.81 218 VAL A C 1
ATOM 1658 O O . VAL A 1 218 ? -13.098 -12.804 13.164 1.00 92.81 218 VAL A O 1
ATOM 1661 N N . GLY A 1 219 ? -11.377 -11.486 13.746 1.00 91.25 219 GLY A N 1
ATOM 1662 C CA . GLY A 1 219 ? -10.730 -12.476 14.589 1.00 91.25 219 GLY A CA 1
ATOM 1663 C C . GLY A 1 219 ? -9.463 -11.964 15.253 1.00 91.25 219 GLY A C 1
ATOM 1664 O O . GLY A 1 219 ? -8.877 -10.952 14.859 1.00 91.25 219 GLY A O 1
ATOM 1665 N N . THR A 1 220 ? -9.048 -12.694 16.283 1.00 91.94 220 THR A N 1
ATOM 1666 C CA . THR A 1 220 ? -7.787 -12.476 16.984 1.00 91.94 220 THR A CA 1
ATOM 1667 C C . THR A 1 220 ? -7.092 -13.811 17.208 1.00 91.94 220 THR A C 1
ATOM 1669 O O . THR A 1 220 ? -7.743 -14.850 17.342 1.00 91.94 220 THR A O 1
ATOM 1672 N N . SER A 1 221 ? -5.767 -13.801 17.256 1.00 92.06 221 SER A N 1
ATOM 1673 C CA . SER A 1 221 ? -4.972 -14.987 17.569 1.00 92.06 221 SER A CA 1
ATOM 1674 C C . SER A 1 221 ? -3.731 -14.608 18.358 1.00 92.06 221 SER A C 1
ATOM 1676 O O . SER A 1 221 ? -3.142 -13.552 18.139 1.00 92.06 221 SER A O 1
ATOM 1678 N N . GLU A 1 222 ? -3.305 -15.489 19.256 1.00 92.44 222 GLU A N 1
ATOM 1679 C CA . GLU A 1 222 ? -2.002 -15.328 19.886 1.00 92.44 222 GLU A CA 1
ATOM 1680 C C . GLU A 1 222 ? -0.894 -15.610 18.860 1.00 92.44 222 GLU A C 1
ATOM 1682 O O . GLU A 1 222 ? -1.000 -16.548 18.069 1.00 92.44 222 GLU A O 1
ATOM 1687 N N . VAL A 1 223 ? 0.161 -14.795 18.870 1.00 92.31 223 VAL A N 1
ATOM 1688 C CA . VAL A 1 223 ? 1.401 -15.044 18.128 1.00 92.31 223 VAL A CA 1
ATOM 1689 C C . VAL A 1 223 ? 2.572 -15.122 19.096 1.00 92.31 223 VAL A C 1
ATOM 1691 O O . VAL A 1 223 ? 2.661 -14.377 20.076 1.00 92.31 223 VAL A O 1
ATOM 1694 N N . HIS A 1 224 ? 3.498 -16.026 18.809 1.00 91.31 224 HIS A N 1
ATOM 1695 C CA . HIS A 1 224 ? 4.679 -16.254 19.620 1.00 91.31 224 HIS A CA 1
ATOM 1696 C C . HIS A 1 224 ? 5.906 -15.625 18.965 1.00 91.31 224 HIS A C 1
ATOM 1698 O O . HIS A 1 224 ? 6.250 -15.917 17.817 1.00 91.31 224 HIS A O 1
ATOM 1704 N N . MET A 1 225 ? 6.586 -14.782 19.740 1.00 89.81 225 MET A N 1
ATOM 1705 C CA . MET A 1 225 ? 7.826 -14.119 19.363 1.00 89.81 225 MET A CA 1
ATOM 1706 C C . MET A 1 225 ? 8.777 -14.075 20.556 1.00 89.81 225 MET A C 1
ATOM 1708 O O . MET A 1 225 ? 8.356 -13.917 21.703 1.00 89.81 225 MET A O 1
ATOM 1712 N N . THR A 1 226 ? 10.074 -14.173 20.285 1.00 85.75 226 THR A N 1
ATOM 1713 C CA . THR A 1 226 ? 11.124 -13.973 21.285 1.00 85.75 226 THR A CA 1
ATOM 1714 C C . THR A 1 226 ? 11.826 -12.637 21.062 1.00 85.75 226 THR A C 1
ATOM 1716 O O . THR A 1 226 ? 12.396 -12.426 19.995 1.00 85.75 226 THR A O 1
ATOM 1719 N N . GLY A 1 227 ? 11.863 -11.781 22.085 1.00 87.38 227 GLY A N 1
ATOM 1720 C CA . GLY A 1 227 ? 12.594 -10.511 22.043 1.00 87.38 227 GLY A CA 1
ATOM 1721 C C . GLY A 1 227 ? 11.843 -9.385 21.329 1.00 87.38 227 GLY A C 1
ATOM 1722 O O . GLY A 1 227 ? 10.617 -9.378 21.293 1.00 87.38 227 GLY A O 1
ATOM 1723 N N . ALA A 1 228 ? 12.591 -8.408 20.816 1.00 89.75 228 ALA A N 1
ATOM 1724 C CA . ALA A 1 228 ? 12.053 -7.304 20.027 1.00 89.75 228 ALA A CA 1
ATOM 1725 C C . ALA A 1 228 ? 11.998 -7.670 18.538 1.00 89.75 228 ALA A C 1
ATOM 1727 O O . ALA A 1 228 ? 12.863 -8.394 18.040 1.00 89.75 228 ALA A O 1
ATOM 1728 N N . LEU A 1 229 ? 11.002 -7.139 17.829 1.00 91.25 229 LEU A N 1
ATOM 1729 C CA . LEU A 1 229 ? 10.914 -7.250 16.379 1.00 91.25 229 LEU A CA 1
ATOM 1730 C C . LEU A 1 229 ? 11.771 -6.150 15.743 1.00 91.25 229 LEU A C 1
ATOM 1732 O O . LEU A 1 229 ? 11.427 -4.976 15.833 1.00 91.25 229 LEU A O 1
ATOM 1736 N N . GLU A 1 230 ? 12.889 -6.514 15.121 1.00 89.50 230 GLU A N 1
ATOM 1737 C CA . GLU A 1 230 ? 13.746 -5.551 14.420 1.00 89.50 230 GLU A CA 1
ATOM 1738 C C . GLU A 1 230 ? 13.276 -5.379 12.972 1.00 89.50 230 GLU A C 1
ATOM 1740 O O . GLU A 1 230 ? 13.383 -6.292 12.145 1.00 89.50 230 GLU A O 1
ATOM 1745 N N . TRP A 1 231 ? 12.799 -4.179 12.666 1.00 83.69 231 TRP A N 1
ATOM 1746 C CA . TRP A 1 231 ? 12.620 -3.693 11.313 1.00 83.69 231 TRP A CA 1
ATOM 1747 C C . TRP A 1 231 ? 13.979 -3.386 10.725 1.00 83.69 231 TRP A C 1
ATOM 1749 O O . TRP A 1 231 ? 14.781 -2.622 11.253 1.00 83.69 231 TRP A O 1
ATOM 1759 N N . SER A 1 232 ? 14.234 -3.992 9.579 1.00 75.25 232 SER A N 1
ATOM 1760 C CA . SER A 1 232 ? 15.285 -3.526 8.699 1.00 75.25 232 SER A CA 1
ATOM 1761 C C . SER A 1 232 ? 14.796 -3.661 7.278 1.00 75.25 232 SER A C 1
ATOM 1763 O O . SER A 1 232 ? 14.050 -4.588 6.939 1.00 75.25 232 SER A O 1
ATOM 1765 N N . ARG A 1 233 ? 15.211 -2.712 6.437 1.00 67.38 233 ARG A N 1
ATOM 1766 C CA . ARG A 1 233 ? 14.813 -2.672 5.033 1.00 67.38 233 ARG A CA 1
ATOM 1767 C C . ARG A 1 233 ? 15.203 -3.987 4.362 1.00 67.38 233 ARG A C 1
ATOM 1769 O O . ARG A 1 233 ? 16.358 -4.267 4.064 1.00 67.38 233 ARG A O 1
ATOM 1776 N N . GLY A 1 234 ? 14.191 -4.826 4.170 1.00 60.38 234 GLY A N 1
ATOM 1777 C CA . GLY A 1 234 ? 14.299 -6.110 3.509 1.00 60.38 234 GLY A CA 1
ATOM 1778 C C . GLY A 1 234 ? 14.760 -7.312 4.344 1.00 60.38 234 GLY A C 1
ATOM 1779 O O . GLY A 1 234 ? 14.890 -8.394 3.767 1.00 60.38 234 GLY A O 1
ATOM 1780 N N . ALA A 1 235 ? 14.907 -7.210 5.670 1.00 63.34 235 ALA A N 1
ATOM 1781 C CA . ALA A 1 235 ? 14.835 -8.414 6.501 1.00 63.34 235 ALA A CA 1
ATOM 1782 C C . ALA A 1 235 ? 13.368 -8.784 6.693 1.00 63.34 235 ALA A C 1
ATOM 1784 O O . ALA A 1 235 ? 12.628 -8.169 7.451 1.00 63.34 235 ALA A O 1
ATOM 1785 N N . SER A 1 236 ? 12.942 -9.791 5.949 1.00 70.12 236 SER A N 1
ATOM 1786 C CA . SER A 1 236 ? 11.534 -10.134 5.822 1.00 70.12 236 SER A CA 1
ATOM 1787 C C . SER A 1 236 ? 11.188 -11.410 6.618 1.00 70.12 236 SER A C 1
ATOM 1789 O O . SER A 1 236 ? 10.044 -11.628 7.001 1.00 70.12 236 SER A O 1
ATOM 1791 N N . ALA A 1 237 ? 12.191 -12.222 6.973 1.00 76.50 237 ALA A N 1
ATOM 1792 C CA . ALA A 1 237 ? 11.989 -13.514 7.631 1.00 76.50 237 ALA A CA 1
ATOM 1793 C C . ALA A 1 237 ? 11.282 -13.443 9.005 1.00 76.50 237 ALA A C 1
ATOM 1795 O O . ALA A 1 237 ? 10.339 -14.212 9.194 1.00 76.50 237 ALA A O 1
ATOM 1796 N N . PRO A 1 238 ? 11.640 -12.537 9.944 1.00 81.25 238 PRO A N 1
ATOM 1797 C CA . PRO A 1 238 ? 10.935 -12.450 11.229 1.00 81.25 238 PRO A CA 1
ATOM 1798 C C . PRO A 1 238 ? 9.453 -12.085 11.067 1.00 81.25 238 PRO A C 1
ATOM 1800 O O . PRO A 1 238 ? 8.594 -12.645 11.740 1.00 81.25 238 PRO A O 1
ATOM 1803 N N . TYR A 1 239 ? 9.147 -11.202 10.114 1.00 84.81 239 TYR A N 1
ATOM 1804 C CA . TYR A 1 239 ? 7.784 -10.791 9.779 1.00 84.81 239 TYR A CA 1
ATOM 1805 C C . TYR A 1 239 ? 6.981 -11.935 9.158 1.00 84.81 239 TYR A C 1
ATOM 1807 O O . TYR A 1 239 ? 5.841 -12.172 9.554 1.00 84.81 239 TYR A O 1
ATOM 1815 N N . ALA A 1 240 ? 7.586 -12.691 8.235 1.00 82.81 240 ALA A N 1
ATOM 1816 C CA . ALA A 1 240 ? 6.953 -13.872 7.644 1.00 82.81 240 ALA A CA 1
ATOM 1817 C C . ALA A 1 240 ? 6.589 -14.907 8.710 1.00 82.81 240 ALA A C 1
ATOM 1819 O O . ALA A 1 240 ? 5.460 -15.388 8.718 1.00 82.81 240 ALA A O 1
ATOM 1820 N N . ALA A 1 241 ? 7.507 -15.193 9.635 1.00 86.44 241 ALA A N 1
ATOM 1821 C CA . ALA A 1 241 ? 7.283 -16.173 10.694 1.00 86.44 241 ALA A CA 1
ATOM 1822 C C . ALA A 1 241 ? 6.128 -15.788 11.638 1.00 86.44 241 ALA A C 1
ATOM 1824 O O . ALA A 1 241 ? 5.447 -16.662 12.174 1.00 86.44 241 ALA A O 1
ATOM 1825 N N . LEU A 1 242 ? 5.883 -14.490 11.851 1.00 88.94 242 LEU A N 1
ATOM 1826 C CA . LEU A 1 242 ? 4.720 -14.021 12.614 1.00 88.94 242 LEU A CA 1
ATOM 1827 C C . LEU A 1 242 ? 3.428 -14.147 11.807 1.00 88.94 242 LEU A C 1
ATOM 1829 O O . LEU A 1 242 ? 2.415 -14.601 12.331 1.00 88.94 242 LEU A O 1
ATOM 1833 N N . LEU A 1 243 ? 3.464 -13.793 10.523 1.00 87.56 243 LEU A N 1
ATOM 1834 C CA . LEU A 1 243 ? 2.294 -13.882 9.650 1.00 87.56 243 LEU A CA 1
ATOM 1835 C C . LEU A 1 243 ? 1.863 -15.323 9.375 1.00 87.56 243 LEU A C 1
ATOM 1837 O O . LEU A 1 243 ? 0.679 -15.579 9.198 1.00 87.56 243 LEU A O 1
ATOM 1841 N N . GLU A 1 244 ? 2.790 -16.280 9.382 1.00 87.50 244 GLU A N 1
ATOM 1842 C CA . GLU A 1 244 ? 2.481 -17.714 9.300 1.00 87.50 244 GLU A CA 1
ATOM 1843 C C . GLU A 1 244 ? 1.634 -18.225 10.475 1.00 87.50 244 GLU A C 1
ATOM 1845 O O . GLU A 1 244 ? 0.968 -19.249 10.341 1.00 87.50 244 GLU A O 1
ATOM 1850 N N . GLN A 1 245 ? 1.619 -17.506 11.601 1.00 90.00 245 GLN A N 1
ATOM 1851 C CA . GLN A 1 245 ? 0.800 -17.831 12.771 1.00 90.00 245 GLN A CA 1
ATOM 1852 C C . GLN A 1 245 ? -0.609 -17.216 12.694 1.00 90.00 245 GLN A C 1
ATOM 1854 O O . GLN A 1 245 ? -1.473 -17.574 13.494 1.00 90.00 245 GLN A O 1
ATOM 1859 N N . ILE A 1 246 ? -0.863 -16.312 11.738 1.00 85.81 246 ILE A N 1
ATOM 1860 C CA . ILE A 1 246 ? -2.184 -15.718 11.512 1.00 85.81 246 ILE A CA 1
ATOM 1861 C C . ILE A 1 246 ? -2.992 -16.618 10.558 1.00 85.81 246 ILE A C 1
ATOM 1863 O O . ILE A 1 246 ? -2.527 -16.923 9.456 1.00 85.81 246 ILE A O 1
ATOM 1867 N N . PRO A 1 247 ? -4.207 -17.055 10.941 1.00 83.19 247 PRO A N 1
ATOM 1868 C CA . PRO A 1 247 ? -5.059 -17.867 10.077 1.00 83.19 247 PRO A CA 1
ATOM 1869 C C . PRO A 1 247 ? -5.693 -17.042 8.942 1.00 83.19 247 PRO A C 1
ATOM 1871 O O . PRO A 1 247 ? -5.697 -15.816 8.960 1.00 83.19 247 PRO A O 1
ATOM 1874 N N . HIS A 1 248 ? -6.300 -17.734 7.972 1.00 74.81 248 HIS A N 1
ATOM 1875 C CA . HIS A 1 248 ? -7.146 -17.145 6.921 1.00 74.81 248 HIS A CA 1
ATOM 1876 C C . HIS A 1 248 ? -6.468 -16.178 5.938 1.00 74.81 248 HIS A C 1
ATOM 1878 O O . HIS A 1 248 ? -7.103 -15.258 5.418 1.00 74.81 248 HIS A O 1
ATOM 1884 N N . ARG A 1 249 ? -5.196 -16.429 5.615 1.00 71.69 249 ARG A N 1
ATOM 1885 C CA . ARG A 1 249 ? -4.415 -15.654 4.630 1.00 71.69 249 ARG A CA 1
ATOM 1886 C C . ARG A 1 249 ? -5.002 -15.699 3.211 1.00 71.69 249 ARG A C 1
ATOM 1888 O O . ARG A 1 249 ? -4.627 -14.922 2.349 1.00 71.69 249 ARG A O 1
ATOM 1895 N N . GLU A 1 250 ? -5.932 -16.605 2.942 1.00 69.81 250 GLU A N 1
ATOM 1896 C CA . GLU A 1 250 ? -6.624 -16.728 1.660 1.00 69.81 250 GLU A CA 1
ATOM 1897 C C . GLU A 1 250 ? -7.792 -15.740 1.455 1.00 69.81 250 GLU A C 1
ATOM 1899 O O . GLU A 1 250 ? -8.385 -15.718 0.375 1.00 69.81 250 GLU A O 1
ATOM 1904 N N . ARG A 1 251 ? -8.152 -14.937 2.465 1.00 81.25 251 ARG A N 1
ATOM 1905 C CA . ARG A 1 251 ? -9.280 -13.984 2.424 1.00 81.25 251 ARG A CA 1
ATOM 1906 C C . ARG A 1 251 ? -8.804 -12.533 2.244 1.00 81.25 251 ARG A C 1
ATOM 1908 O O . ARG A 1 251 ? -7.651 -12.228 2.522 1.00 81.25 251 ARG A O 1
ATOM 1915 N N . ARG A 1 252 ? -9.710 -11.633 1.825 1.00 88.00 252 ARG A N 1
ATOM 1916 C CA . ARG A 1 252 ? -9.542 -10.162 1.893 1.00 88.00 252 ARG A CA 1
ATOM 1917 C C . ARG A 1 252 ? -9.545 -9.698 3.350 1.00 88.00 252 ARG A C 1
ATOM 1919 O O . ARG A 1 252 ? -10.561 -9.230 3.855 1.00 88.00 252 ARG A O 1
ATOM 1926 N N . ILE A 1 253 ? -8.445 -9.934 4.048 1.00 90.50 253 ILE A N 1
ATOM 1927 C CA . ILE A 1 253 ? -8.275 -9.591 5.458 1.00 90.50 253 ILE A CA 1
ATOM 1928 C C . ILE A 1 253 ? -6.925 -8.909 5.608 1.00 90.50 253 ILE A C 1
ATOM 1930 O O . ILE A 1 253 ? -5.917 -9.439 5.148 1.00 90.50 253 ILE A O 1
ATOM 1934 N N . VAL A 1 254 ? -6.894 -7.772 6.299 1.00 93.25 254 VAL A N 1
ATOM 1935 C CA . VAL A 1 254 ? -5.641 -7.102 6.657 1.00 93.25 254 VAL A CA 1
ATOM 1936 C C . VAL A 1 254 ? -5.074 -7.749 7.920 1.00 93.25 254 VAL A C 1
ATOM 1938 O O . VAL A 1 254 ? -5.701 -7.665 8.983 1.00 93.25 254 VAL A O 1
ATOM 1941 N N . PRO A 1 255 ? -3.896 -8.391 7.852 1.00 93.75 255 PRO A N 1
ATOM 1942 C CA . PRO A 1 255 ? -3.242 -8.894 9.044 1.00 93.75 255 PRO A CA 1
ATOM 1943 C C . PRO A 1 255 ? -2.613 -7.734 9.821 1.00 93.75 255 PRO A C 1
ATOM 1945 O O . PRO A 1 255 ? -1.827 -6.947 9.285 1.00 93.75 255 PRO A O 1
ATOM 1948 N N . ILE A 1 256 ? -2.951 -7.661 11.104 1.00 94.12 256 ILE A N 1
ATOM 1949 C CA . ILE A 1 256 ? -2.391 -6.723 12.074 1.00 94.12 256 ILE A CA 1
ATOM 1950 C C . ILE A 1 256 ? -1.662 -7.543 13.130 1.00 94.12 256 ILE A C 1
ATOM 1952 O O . ILE A 1 256 ? -2.246 -8.438 13.735 1.00 94.12 256 ILE A O 1
ATOM 1956 N N . VAL A 1 257 ? -0.391 -7.244 13.367 1.00 93.75 257 VAL A N 1
ATOM 1957 C CA . VAL A 1 257 ? 0.439 -7.932 14.356 1.00 93.75 257 VAL A CA 1
ATOM 1958 C C . VAL A 1 257 ? 0.842 -6.944 15.442 1.00 93.75 257 VAL A C 1
ATOM 1960 O O . VAL A 1 257 ? 1.569 -5.989 15.183 1.00 93.75 257 VAL A O 1
ATOM 1963 N N . VAL A 1 258 ? 0.395 -7.185 16.672 1.00 92.50 258 VAL A N 1
ATOM 1964 C CA . VAL A 1 258 ? 0.731 -6.370 17.845 1.00 92.50 258 VAL A CA 1
ATOM 1965 C C . VAL A 1 258 ? 1.816 -7.067 18.662 1.00 92.50 258 VAL A C 1
ATOM 1967 O O . VAL A 1 258 ? 1.608 -8.160 19.199 1.00 92.50 258 VAL A O 1
ATOM 1970 N N . VAL A 1 259 ? 2.974 -6.420 18.775 1.00 92.19 259 VAL A N 1
ATOM 1971 C CA . VAL A 1 259 ? 4.143 -6.905 19.518 1.00 92.19 259 VAL A CA 1
ATOM 1972 C C . VAL A 1 259 ? 4.492 -5.977 20.685 1.00 92.19 259 VAL A C 1
ATOM 1974 O O . VAL A 1 259 ? 4.168 -4.790 20.646 1.00 92.19 259 VAL A O 1
ATOM 1977 N N . PRO A 1 260 ? 5.197 -6.466 21.722 1.00 89.88 260 PRO A N 1
ATOM 1978 C CA . PRO A 1 260 ? 5.617 -5.618 22.835 1.00 89.88 260 PRO A CA 1
ATOM 1979 C C . PRO A 1 260 ? 6.612 -4.539 22.403 1.00 89.88 260 PRO A C 1
ATOM 1981 O O . PRO A 1 260 ? 6.640 -3.440 22.954 1.00 89.88 260 PRO A O 1
ATOM 1984 N N . CYS A 1 261 ? 7.472 -4.874 21.440 1.00 91.75 261 CYS A N 1
ATOM 1985 C CA . CYS A 1 261 ? 8.546 -4.007 20.994 1.00 91.75 261 CYS A CA 1
ATOM 1986 C C . CYS A 1 261 ? 8.842 -4.194 19.507 1.00 91.75 261 CYS A C 1
ATOM 1988 O O . CYS A 1 261 ? 9.040 -5.321 19.048 1.00 91.75 261 CYS A O 1
ATOM 1990 N N . LEU A 1 262 ? 8.910 -3.071 18.794 1.00 92.94 262 LEU A N 1
ATOM 1991 C CA . LEU A 1 262 ? 9.303 -2.949 17.395 1.00 92.94 262 LEU A CA 1
ATOM 1992 C C . LEU A 1 262 ? 10.423 -1.907 17.317 1.00 92.94 262 LEU A C 1
ATOM 1994 O O . LEU A 1 262 ? 10.302 -0.830 17.904 1.00 92.94 262 LEU A O 1
ATOM 1998 N N . LEU A 1 263 ? 11.504 -2.233 16.624 1.00 93.25 263 LEU A N 1
ATOM 1999 C CA . LEU A 1 263 ? 12.710 -1.414 16.526 1.00 93.25 263 LEU A CA 1
ATOM 2000 C C . LEU A 1 263 ? 13.045 -1.137 15.055 1.00 93.25 263 LEU A C 1
ATOM 2002 O O . LEU A 1 263 ? 12.764 -1.985 14.226 1.00 93.25 263 LEU A O 1
ATOM 2006 N N . ASP A 1 264 ? 13.662 -0.004 14.732 1.00 90.75 264 ASP A N 1
ATOM 2007 C CA . ASP A 1 264 ? 14.298 0.284 13.436 1.00 90.75 264 ASP A CA 1
ATOM 2008 C C . ASP A 1 264 ? 15.702 0.838 13.690 1.00 90.75 264 ASP A C 1
ATOM 2010 O O . ASP A 1 264 ? 15.865 1.904 14.295 1.00 90.75 264 ASP A O 1
ATOM 2014 N N . GLY A 1 265 ? 16.732 0.076 13.321 1.00 87.81 265 GLY A N 1
ATOM 2015 C CA . GLY A 1 265 ? 18.118 0.411 13.649 1.00 87.81 265 GLY A CA 1
ATOM 2016 C C . GLY A 1 265 ? 18.353 0.508 15.162 1.00 87.81 265 GLY A C 1
ATOM 2017 O O . GLY A 1 265 ? 19.110 1.368 15.619 1.00 87.81 265 GLY A O 1
ATOM 2018 N N . GLY A 1 266 ? 17.665 -0.328 15.946 1.00 89.56 266 GLY A N 1
ATOM 2019 C CA . GLY A 1 266 ? 17.669 -0.308 17.411 1.00 89.56 266 GLY A CA 1
ATOM 2020 C C . GLY A 1 266 ? 16.843 0.811 18.060 1.00 89.56 266 GLY A C 1
ATOM 2021 O O . GLY A 1 266 ? 16.835 0.922 19.288 1.00 89.56 266 GLY A O 1
ATOM 2022 N N . VAL A 1 267 ? 16.144 1.643 17.281 1.00 91.12 267 VAL A N 1
ATOM 2023 C CA . VAL A 1 267 ? 15.269 2.706 17.796 1.00 91.12 267 VAL A CA 1
ATOM 2024 C C . VAL A 1 267 ? 13.836 2.201 17.880 1.00 91.12 267 VAL A C 1
ATOM 2026 O O . VAL A 1 267 ? 13.304 1.715 16.894 1.00 91.12 267 VAL A O 1
ATOM 2029 N N . SER A 1 268 ? 13.185 2.355 19.036 1.00 91.75 268 SER A N 1
ATOM 2030 C CA . SER A 1 268 ? 11.768 1.998 19.185 1.00 91.75 268 SER A CA 1
ATOM 2031 C C . SER A 1 268 ? 10.895 2.802 18.229 1.00 91.75 268 SER A C 1
ATOM 2033 O O . SER A 1 268 ? 10.873 4.035 18.284 1.00 91.75 268 SER A O 1
ATOM 2035 N N . ILE A 1 269 ? 10.164 2.087 17.378 1.00 91.75 269 ILE A N 1
ATOM 2036 C CA . ILE A 1 269 ? 9.155 2.650 16.489 1.00 91.75 269 ILE A CA 1
ATOM 2037 C C . ILE A 1 269 ? 7.782 2.102 16.874 1.00 91.75 269 ILE A C 1
ATOM 2039 O O . ILE A 1 269 ? 7.660 0.986 17.389 1.00 91.75 269 ILE A O 1
ATOM 2043 N N . PRO A 1 270 ? 6.720 2.890 16.686 1.00 90.88 270 PRO A N 1
ATOM 2044 C CA . PRO A 1 270 ? 5.434 2.512 17.235 1.00 90.88 270 PRO A CA 1
ATOM 2045 C C . PRO A 1 270 ? 4.599 1.642 16.295 1.00 90.88 270 PRO A C 1
ATOM 2047 O O . PRO A 1 270 ? 3.682 0.966 16.753 1.00 90.88 270 PRO A O 1
ATOM 2050 N N . GLY A 1 271 ? 4.924 1.652 15.007 1.00 93.50 271 GLY A N 1
ATOM 2051 C CA . GLY A 1 271 ? 4.271 0.867 13.982 1.00 93.50 271 GLY A CA 1
ATOM 2052 C C . GLY A 1 271 ? 5.101 0.858 12.707 1.00 93.50 271 GLY A C 1
ATOM 2053 O O . GLY A 1 271 ? 6.008 1.677 12.547 1.00 93.50 271 GLY A O 1
ATOM 2054 N N . VAL A 1 272 ? 4.836 -0.126 11.855 1.00 93.38 272 VAL A N 1
ATOM 2055 C CA . VAL A 1 272 ? 5.338 -0.175 10.487 1.00 93.38 272 VAL A CA 1
ATOM 2056 C C . VAL A 1 272 ? 4.409 -1.010 9.624 1.00 93.38 272 VAL A C 1
ATOM 2058 O O . VAL A 1 272 ? 3.991 -2.111 9.996 1.00 93.38 272 VAL A O 1
ATOM 2061 N N . THR A 1 273 ? 4.157 -0.526 8.421 1.00 92.38 273 THR A N 1
ATOM 2062 C CA . THR A 1 273 ? 3.526 -1.304 7.367 1.00 92.38 273 THR A CA 1
ATOM 2063 C C . THR A 1 273 ? 4.598 -1.848 6.447 1.00 92.38 273 THR A C 1
ATOM 2065 O O . THR A 1 273 ? 5.397 -1.117 5.869 1.00 92.38 273 THR A O 1
ATOM 2068 N N . SER A 1 274 ? 4.619 -3.168 6.302 1.00 87.75 274 SER A N 1
ATOM 2069 C CA . SER A 1 274 ? 5.679 -3.850 5.547 1.00 87.75 274 SER A CA 1
ATOM 2070 C C . SER A 1 274 ? 5.751 -3.471 4.058 1.00 87.75 274 SER A C 1
ATOM 2072 O O . SER A 1 274 ? 6.814 -3.647 3.457 1.00 87.75 274 SER A O 1
ATOM 2074 N N . ARG A 1 275 ? 4.651 -2.974 3.461 1.00 87.88 275 ARG A N 1
ATOM 2075 C CA . ARG A 1 275 ? 4.548 -2.523 2.059 1.00 87.88 275 ARG A CA 1
ATOM 2076 C C . ARG A 1 275 ? 3.456 -1.462 1.872 1.00 87.88 275 ARG A C 1
ATOM 2078 O O . ARG A 1 275 ? 2.478 -1.470 2.610 1.00 87.88 275 ARG A O 1
ATOM 2085 N N . ILE A 1 276 ? 3.611 -0.610 0.853 1.00 91.44 276 ILE A N 1
ATOM 2086 C CA . ILE A 1 276 ? 2.641 0.429 0.463 1.00 91.44 276 ILE A CA 1
ATOM 2087 C C . ILE A 1 276 ? 2.383 0.341 -1.059 1.00 91.44 276 ILE A C 1
ATOM 2089 O O . ILE A 1 276 ? 3.335 0.497 -1.830 1.00 91.44 276 ILE A O 1
ATOM 2093 N N . PRO A 1 277 ? 1.139 0.090 -1.514 1.00 92.94 277 PRO A N 1
ATOM 2094 C CA . PRO A 1 277 ? 0.087 -0.551 -0.730 1.00 92.94 277 PRO A CA 1
ATOM 2095 C C . PRO A 1 277 ? 0.516 -1.954 -0.272 1.00 92.94 277 PRO A C 1
ATOM 2097 O O . PRO A 1 277 ? 1.458 -2.559 -0.802 1.00 92.94 277 PRO A O 1
ATOM 2100 N N . GLY A 1 278 ? -0.186 -2.452 0.737 1.00 88.69 278 GLY A N 1
ATOM 2101 C CA . GLY A 1 278 ? -0.106 -3.821 1.202 1.00 88.69 278 GLY A CA 1
ATOM 2102 C C . GLY A 1 278 ? -0.817 -4.799 0.265 1.00 88.69 278 GLY A C 1
ATOM 2103 O O . GLY A 1 278 ? -1.166 -4.477 -0.864 1.00 88.69 278 GLY A O 1
ATOM 2104 N N . GLY A 1 279 ? -0.989 -6.033 0.734 1.00 85.38 279 GLY A N 1
ATOM 2105 C CA . GLY A 1 279 ? -1.600 -7.127 -0.008 1.00 85.38 279 GLY A CA 1
ATOM 2106 C C . GLY A 1 279 ? -0.980 -8.482 0.311 1.00 85.38 279 GLY A C 1
ATOM 2107 O O . GLY A 1 279 ? 0.221 -8.588 0.601 1.00 85.38 279 GLY A O 1
ATOM 2108 N N . ILE A 1 280 ? -1.817 -9.515 0.252 1.00 77.75 280 ILE A N 1
ATOM 2109 C CA . ILE A 1 280 ? -1.446 -10.915 0.474 1.00 77.75 280 ILE A CA 1
ATOM 2110 C C . ILE A 1 280 ? -1.104 -11.578 -0.865 1.00 77.75 280 ILE A C 1
ATOM 2112 O O . ILE A 1 280 ? -1.843 -11.462 -1.849 1.00 77.75 280 ILE A O 1
ATOM 2116 N N . ASN A 1 281 ? 0.006 -12.317 -0.903 1.00 73.75 281 ASN A N 1
ATOM 2117 C CA . ASN A 1 281 ? 0.333 -13.204 -2.008 1.00 73.75 281 ASN A CA 1
ATOM 2118 C C . ASN A 1 281 ? 0.353 -14.659 -1.523 1.00 73.75 281 ASN A C 1
ATOM 2120 O O . ASN A 1 281 ? 1.400 -15.155 -1.108 1.00 73.75 281 ASN A O 1
ATOM 2124 N N . PRO A 1 282 ? -0.758 -15.401 -1.679 1.00 62.22 282 PRO A N 1
ATOM 2125 C CA . PRO A 1 282 ? -0.861 -16.771 -1.178 1.00 62.22 282 PRO A CA 1
ATOM 2126 C C . PRO A 1 282 ? 0.099 -17.752 -1.870 1.00 62.22 282 PRO A C 1
ATOM 2128 O O . PRO A 1 282 ? 0.220 -18.896 -1.443 1.00 62.22 282 PRO A O 1
ATOM 2131 N N . GLN A 1 283 ? 0.751 -17.342 -2.964 1.00 62.38 283 GLN A N 1
ATOM 2132 C CA . GLN A 1 283 ? 1.692 -18.175 -3.711 1.00 62.38 283 GLN A CA 1
ATOM 2133 C C . GLN A 1 283 ? 3.156 -17.780 -3.506 1.00 62.38 283 GLN A C 1
ATOM 2135 O O . GLN A 1 283 ? 4.039 -18.492 -3.985 1.00 62.38 283 GLN A O 1
ATOM 2140 N N . ALA A 1 284 ? 3.437 -16.661 -2.837 1.00 59.19 284 ALA A N 1
ATOM 2141 C CA . ALA A 1 284 ? 4.806 -16.281 -2.545 1.00 59.19 284 ALA A CA 1
ATOM 2142 C C . ALA A 1 284 ? 5.272 -16.931 -1.242 1.00 59.19 284 ALA A C 1
ATOM 2144 O O . ALA A 1 284 ? 4.610 -16.866 -0.213 1.00 59.19 284 ALA A O 1
ATOM 2145 N N . SER A 1 285 ? 6.478 -17.495 -1.274 1.00 51.22 285 SER A N 1
ATOM 2146 C CA . SER A 1 285 ? 7.243 -17.802 -0.062 1.00 51.22 285 SER A CA 1
ATOM 2147 C C . SER A 1 285 ? 7.801 -16.537 0.607 1.00 51.22 285 SER A C 1
ATOM 2149 O O . SER A 1 285 ? 8.463 -16.622 1.637 1.00 51.22 285 SER A O 1
ATOM 2151 N N . SER A 1 286 ? 7.609 -15.365 -0.011 1.00 54.88 286 SER A N 1
ATOM 2152 C CA . SER A 1 286 ? 7.985 -14.065 0.529 1.00 54.88 286 SER A CA 1
ATOM 2153 C C . SER A 1 286 ? 6.787 -13.419 1.227 1.00 54.88 286 SER A C 1
ATOM 2155 O O . SER A 1 286 ? 5.660 -13.490 0.756 1.00 54.88 286 SER A O 1
ATOM 2157 N N . VAL A 1 287 ? 7.082 -12.821 2.380 1.00 59.19 287 VAL A N 1
ATOM 2158 C CA . VAL A 1 287 ? 6.185 -12.190 3.362 1.00 59.19 287 VAL A CA 1
ATOM 2159 C C . VAL A 1 287 ? 4.948 -11.555 2.733 1.00 59.19 287 VAL A C 1
ATOM 2161 O O . VAL A 1 287 ? 5.083 -10.743 1.819 1.00 59.19 287 VAL A O 1
ATOM 2164 N N . ASP A 1 288 ? 3.762 -11.880 3.244 1.00 72.12 288 ASP A N 1
ATOM 2165 C CA . ASP A 1 288 ? 2.555 -11.093 2.980 1.00 72.12 288 ASP A CA 1
ATOM 2166 C C . ASP A 1 288 ? 2.706 -9.688 3.550 1.00 72.12 288 ASP A C 1
ATOM 2168 O O . ASP A 1 288 ? 3.462 -9.464 4.490 1.00 72.12 288 ASP A O 1
ATOM 2172 N N . SER A 1 289 ? 1.993 -8.716 3.000 1.00 86.75 289 SER A N 1
ATOM 2173 C CA . SER A 1 289 ? 1.995 -7.407 3.644 1.00 86.75 289 SER A CA 1
ATOM 2174 C C . SER A 1 289 ? 1.128 -7.464 4.904 1.00 86.75 289 SER A C 1
ATOM 2176 O O . SER A 1 289 ? 0.041 -8.036 4.883 1.00 86.75 289 SER A O 1
ATOM 2178 N N . ALA A 1 290 ? 1.602 -6.855 5.983 1.00 91.75 290 ALA A N 1
ATOM 2179 C CA . ALA A 1 290 ? 0.886 -6.654 7.239 1.00 91.75 290 ALA A CA 1
ATOM 2180 C C . ALA A 1 290 ? 1.172 -5.274 7.828 1.00 91.75 290 ALA A C 1
ATOM 2182 O O . ALA A 1 290 ? 2.184 -4.638 7.491 1.00 91.75 290 ALA A O 1
ATOM 2183 N N . VAL A 1 291 ? 0.300 -4.895 8.758 1.00 94.50 291 VAL A N 1
ATOM 2184 C CA . VAL A 1 291 ? 0.499 -3.807 9.713 1.00 94.50 291 VAL A CA 1
ATOM 2185 C C . VAL A 1 291 ? 1.118 -4.389 10.981 1.00 94.50 291 VAL A C 1
ATOM 2187 O O . VAL A 1 291 ? 0.569 -5.313 11.577 1.00 94.50 291 VAL A O 1
ATOM 2190 N N . PHE A 1 292 ? 2.253 -3.853 11.412 1.00 93.81 292 PHE A N 1
ATOM 2191 C CA . PHE A 1 292 ? 2.907 -4.224 12.663 1.00 93.81 292 PHE A CA 1
ATOM 2192 C C . PHE A 1 292 ? 2.825 -3.048 13.625 1.00 93.81 292 PHE A C 1
ATOM 2194 O O . PHE A 1 292 ? 3.137 -1.926 13.248 1.00 93.81 292 PHE A O 1
ATOM 2201 N N . MET A 1 293 ? 2.429 -3.303 14.867 1.00 93.19 293 MET A N 1
ATOM 2202 C CA . MET A 1 293 ? 2.277 -2.289 15.909 1.00 93.19 293 MET A CA 1
ATOM 2203 C C . MET A 1 293 ? 3.046 -2.686 17.162 1.00 93.19 293 MET A C 1
ATOM 2205 O O . MET A 1 293 ? 3.069 -3.854 17.544 1.00 93.19 293 MET A O 1
ATOM 2209 N N . SER A 1 294 ? 3.639 -1.698 17.824 1.00 91.38 294 SER A N 1
ATOM 2210 C CA . SER A 1 294 ? 4.332 -1.851 19.101 1.00 91.38 294 SER A CA 1
ATOM 2211 C C . SER A 1 294 ? 3.517 -1.252 20.235 1.00 91.38 294 SER A C 1
AT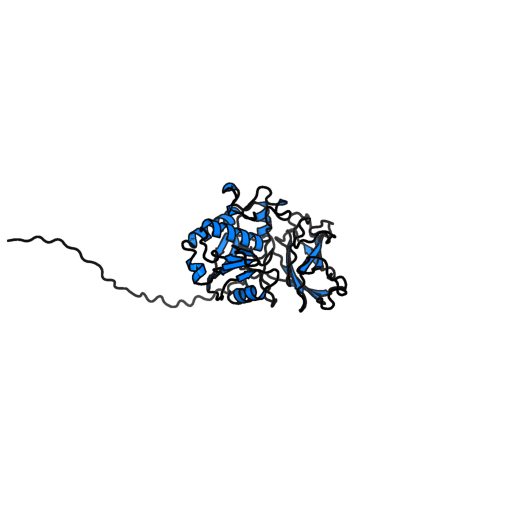OM 2213 O O . SER A 1 294 ? 2.962 -0.160 20.099 1.00 91.38 294 SER A O 1
ATOM 2215 N N . THR A 1 295 ? 3.514 -1.915 21.389 1.00 86.00 295 THR A N 1
ATOM 2216 C CA . THR A 1 295 ? 2.966 -1.336 22.626 1.00 86.00 295 THR A CA 1
ATOM 2217 C C . THR A 1 295 ? 3.953 -0.435 23.365 1.00 86.00 295 THR A C 1
ATOM 2219 O O . THR A 1 295 ? 3.562 0.197 24.339 1.00 86.00 295 THR A O 1
ATOM 2222 N N . GLY A 1 296 ? 5.196 -0.315 22.873 1.00 85.31 296 GLY A N 1
ATOM 2223 C CA . GLY A 1 296 ? 6.142 0.730 23.280 1.00 85.31 296 GLY A CA 1
ATOM 2224 C C . GLY A 1 296 ? 7.443 0.263 23.920 1.00 85.31 296 GLY A C 1
ATOM 2225 O O . GLY A 1 296 ? 8.147 1.076 24.514 1.00 85.31 296 GLY A O 1
ATOM 2226 N N . CYS A 1 297 ? 7.824 -1.008 23.777 1.00 88.38 297 CYS A N 1
ATOM 2227 C CA . CYS A 1 297 ? 9.083 -1.549 24.311 1.00 88.38 297 CYS A CA 1
ATOM 2228 C C . CYS A 1 297 ? 9.240 -1.340 25.830 1.00 88.38 297 CYS A C 1
ATOM 2230 O O . CYS A 1 297 ? 10.342 -1.096 26.319 1.00 88.38 297 CYS A O 1
ATOM 2232 N N . GLY A 1 298 ? 8.130 -1.404 26.573 1.00 81.75 298 GLY A N 1
ATOM 2233 C CA . GLY A 1 298 ? 8.079 -1.122 28.012 1.00 81.75 298 GLY A CA 1
ATOM 2234 C C . GLY A 1 298 ? 7.792 0.341 28.373 1.00 81.75 298 GLY A C 1
ATOM 2235 O O . GLY A 1 298 ? 7.633 0.641 29.552 1.00 81.75 298 GLY A O 1
ATOM 2236 N N . ALA A 1 299 ? 7.694 1.244 27.393 1.00 79.75 299 ALA A N 1
ATOM 2237 C CA . ALA A 1 299 ? 7.076 2.553 27.578 1.00 79.75 299 ALA A CA 1
ATOM 2238 C C . ALA A 1 299 ? 5.573 2.455 27.290 1.00 79.75 299 ALA A C 1
ATOM 2240 O O . ALA A 1 299 ? 5.179 1.899 26.271 1.00 79.75 299 ALA A O 1
ATOM 2241 N N . GLU A 1 300 ? 4.735 3.006 28.164 1.00 72.94 300 GLU A N 1
ATOM 2242 C CA . GLU A 1 300 ? 3.289 3.042 27.937 1.00 72.94 300 GLU A CA 1
ATOM 2243 C C . GLU A 1 300 ? 2.938 4.104 26.887 1.00 72.94 300 GLU A C 1
ATOM 2245 O O . GLU A 1 300 ? 3.270 5.286 27.028 1.00 72.94 300 GLU A O 1
ATOM 2250 N N . PHE A 1 301 ? 2.241 3.690 25.829 1.00 77.38 301 PHE A N 1
ATOM 2251 C CA . PHE A 1 301 ? 1.554 4.613 24.932 1.00 77.38 301 PHE A CA 1
ATOM 2252 C C . PHE A 1 301 ? 0.111 4.808 25.401 1.00 77.38 301 PHE A C 1
ATOM 2254 O O . PHE A 1 301 ? -0.581 3.845 25.716 1.00 77.38 301 PHE A O 1
ATOM 2261 N N . GLY A 1 302 ? -0.370 6.054 25.407 1.00 80.81 302 GLY A N 1
ATOM 2262 C CA . GLY A 1 302 ? -1.789 6.323 25.647 1.00 80.81 302 GLY A CA 1
ATOM 2263 C C . GLY A 1 302 ? -2.671 5.682 24.568 1.00 80.81 302 GLY A C 1
ATOM 2264 O O . GLY A 1 302 ? -2.280 5.615 23.402 1.00 80.81 302 GLY A O 1
ATOM 2265 N N . THR A 1 303 ? -3.878 5.255 24.935 1.00 80.94 303 THR A N 1
ATOM 2266 C CA . THR A 1 303 ? -4.822 4.548 24.047 1.00 80.94 303 THR A CA 1
ATOM 2267 C C . THR A 1 303 ? -5.121 5.313 22.756 1.00 80.94 303 THR A C 1
ATOM 2269 O O . THR A 1 303 ? -4.989 4.750 21.672 1.00 80.94 303 THR A O 1
ATOM 2272 N N . GLY A 1 304 ? -5.401 6.618 22.844 1.00 84.94 304 GLY A N 1
ATOM 2273 C CA . GLY A 1 304 ? -5.627 7.461 21.661 1.00 84.94 304 GLY A CA 1
ATOM 2274 C C . GLY A 1 304 ? -4.402 7.567 20.739 1.00 84.94 304 GLY A C 1
ATOM 2275 O O . GLY A 1 304 ? -4.536 7.624 19.520 1.00 84.94 304 GLY A O 1
ATOM 2276 N N . ALA A 1 305 ? -3.185 7.513 21.294 1.00 88.19 305 ALA A N 1
ATOM 2277 C CA . ALA A 1 305 ? -1.962 7.491 20.493 1.00 88.19 305 ALA A CA 1
ATOM 2278 C C . ALA A 1 305 ? -1.796 6.165 19.740 1.00 88.19 305 ALA A C 1
ATOM 2280 O O . ALA A 1 305 ? -1.342 6.166 18.596 1.00 88.19 305 ALA A O 1
ATOM 2281 N N . VAL A 1 306 ? -2.158 5.044 20.371 1.00 88.12 306 VAL A N 1
ATOM 2282 C CA . VAL A 1 306 ? -2.166 3.727 19.720 1.00 88.12 306 VAL A CA 1
ATOM 2283 C C .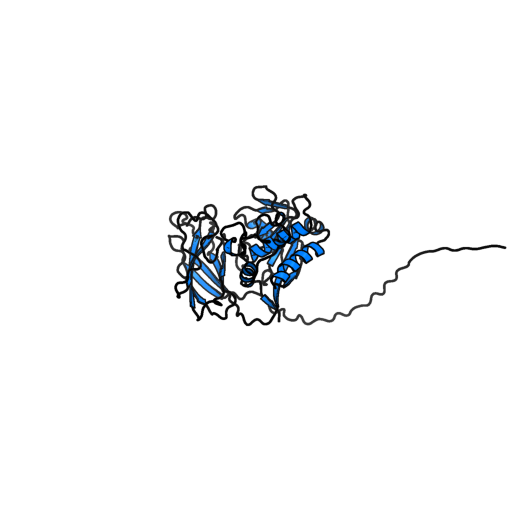 VAL A 1 306 ? -3.201 3.698 18.601 1.00 88.12 306 VAL A C 1
ATOM 2285 O O . VAL A 1 306 ? -2.864 3.278 17.499 1.00 88.12 306 VAL A O 1
ATOM 2288 N N . ALA A 1 307 ? -4.414 4.200 18.848 1.00 90.88 307 ALA A N 1
ATOM 2289 C CA . ALA A 1 307 ? -5.483 4.253 17.854 1.00 90.88 307 ALA A CA 1
ATOM 2290 C C . ALA A 1 307 ? -5.077 5.051 16.606 1.00 90.88 307 ALA A C 1
ATOM 2292 O O . ALA A 1 307 ? -5.127 4.531 15.493 1.00 90.88 307 ALA A O 1
ATOM 2293 N N . LEU A 1 308 ? -4.582 6.282 16.785 1.00 94.06 308 LEU A N 1
ATOM 2294 C CA . LEU A 1 308 ? -4.134 7.125 15.670 1.00 94.06 308 LEU A CA 1
ATOM 2295 C C . LEU A 1 308 ? -3.026 6.468 14.850 1.00 94.06 308 LEU A C 1
ATOM 2297 O O . LEU A 1 308 ? -3.037 6.533 13.625 1.00 94.06 308 LEU A O 1
ATOM 2301 N N . ARG A 1 309 ? -2.066 5.825 15.518 1.00 94.25 309 ARG A N 1
ATOM 2302 C CA . ARG A 1 309 ? -0.960 5.150 14.836 1.00 94.25 309 ARG A CA 1
ATOM 2303 C C . ARG A 1 309 ? -1.406 3.869 14.143 1.00 94.25 309 ARG A C 1
ATOM 2305 O O . ARG A 1 309 ? -0.945 3.599 13.046 1.00 94.25 309 ARG A O 1
ATOM 2312 N N . LEU A 1 310 ? -2.328 3.110 14.730 1.00 95.00 310 LEU A N 1
ATOM 2313 C CA . LEU A 1 310 ? -2.887 1.944 14.056 1.00 95.00 310 LEU A CA 1
ATOM 2314 C C . LEU A 1 310 ? -3.654 2.362 12.797 1.00 95.00 310 LEU A C 1
ATOM 2316 O O . LEU A 1 310 ? -3.467 1.756 11.747 1.00 95.00 310 LEU A O 1
ATOM 2320 N N . ALA A 1 311 ? -4.460 3.424 12.877 1.00 97.19 311 ALA A N 1
ATOM 2321 C CA . ALA A 1 311 ? -5.135 3.979 11.708 1.00 97.19 311 ALA A CA 1
ATOM 2322 C C . ALA A 1 311 ? -4.132 4.456 10.643 1.00 97.19 311 ALA A C 1
ATOM 2324 O O . ALA A 1 311 ? -4.312 4.150 9.469 1.00 97.19 311 ALA A O 1
ATOM 2325 N N . HIS A 1 312 ? -3.051 5.125 11.052 1.00 97.81 312 HIS A N 1
ATOM 2326 C CA . HIS A 1 312 ? -1.955 5.544 10.173 1.00 97.81 312 HIS A CA 1
ATOM 2327 C C . HIS A 1 312 ? -1.331 4.364 9.410 1.00 97.81 312 HIS A C 1
ATOM 2329 O O . HIS A 1 312 ? -1.225 4.406 8.186 1.00 97.81 312 HIS A O 1
ATOM 2335 N N . GLU A 1 313 ? -0.989 3.276 10.102 1.00 97.38 313 GLU A N 1
ATOM 2336 C CA . GLU A 1 313 ? -0.420 2.094 9.449 1.00 97.38 313 GLU A CA 1
ATOM 2337 C C . GLU A 1 313 ? -1.436 1.366 8.553 1.00 97.38 313 GLU A C 1
ATOM 2339 O O . GLU A 1 313 ? -1.104 0.934 7.450 1.00 97.38 313 GLU A O 1
ATOM 2344 N N . ILE A 1 314 ? -2.711 1.277 8.948 1.00 97.94 314 ILE A N 1
ATOM 2345 C CA . ILE A 1 314 ? -3.746 0.748 8.044 1.00 97.94 314 ILE A CA 1
ATOM 2346 C C . ILE A 1 314 ? -3.877 1.653 6.804 1.00 97.94 314 ILE A C 1
ATOM 2348 O O . ILE A 1 314 ? -4.013 1.146 5.693 1.00 97.94 314 ILE A O 1
ATOM 2352 N N . GLY A 1 315 ? -3.753 2.974 6.947 1.00 97.94 315 GLY A N 1
ATOM 2353 C CA . GLY A 1 315 ? -3.703 3.907 5.819 1.00 97.94 315 GLY A CA 1
ATOM 2354 C C . GLY A 1 315 ? -2.553 3.602 4.853 1.00 97.94 315 GLY A C 1
ATOM 2355 O O . GLY A 1 315 ? -2.770 3.534 3.642 1.00 97.94 315 GLY A O 1
ATOM 2356 N N . HIS A 1 316 ? -1.350 3.331 5.370 1.00 96.62 316 HIS A N 1
ATOM 2357 C CA . HIS A 1 316 ? -0.215 2.859 4.568 1.00 96.62 316 HIS A CA 1
ATOM 2358 C C . HIS A 1 316 ? -0.506 1.540 3.852 1.00 96.62 316 HIS A C 1
ATOM 2360 O O . HIS A 1 316 ? -0.230 1.413 2.656 1.00 96.62 316 HIS A O 1
ATOM 2366 N N . TYR A 1 317 ? -1.120 0.579 4.543 1.00 96.31 317 TYR A N 1
ATOM 2367 C CA . TYR A 1 317 ? -1.541 -0.678 3.927 1.00 96.31 317 TYR A CA 1
ATOM 2368 C C . TYR A 1 317 ? -2.490 -0.425 2.751 1.00 96.31 317 TYR A C 1
ATOM 2370 O O . TYR A 1 317 ? -2.357 -1.042 1.700 1.00 96.31 317 TYR A O 1
ATOM 2378 N N . LEU A 1 318 ? -3.402 0.533 2.883 1.00 96.81 318 LEU A N 1
ATOM 2379 C CA . LEU A 1 318 ? -4.361 0.893 1.841 1.00 96.81 318 LEU A CA 1
ATOM 2380 C C . LEU A 1 318 ? -3.785 1.822 0.755 1.00 96.81 318 LEU A C 1
ATOM 2382 O O . LEU A 1 318 ? -4.525 2.257 -0.126 1.00 96.81 318 LEU A O 1
ATOM 2386 N N . GLY A 1 319 ? -2.476 2.091 0.773 1.00 95.12 319 GLY A N 1
ATOM 2387 C CA . GLY A 1 319 ? -1.766 2.818 -0.283 1.00 95.12 319 GLY A CA 1
ATOM 2388 C C . GLY A 1 319 ? -1.549 4.307 -0.024 1.00 95.12 319 GLY A C 1
ATOM 2389 O O . GLY A 1 319 ? -1.104 5.012 -0.927 1.00 95.12 319 GLY A O 1
ATOM 2390 N N . LEU A 1 320 ? -1.839 4.808 1.179 1.00 95.94 320 LEU A N 1
ATOM 2391 C CA . LEU A 1 320 ? -1.551 6.197 1.526 1.00 95.94 320 LEU A CA 1
ATOM 2392 C C . LEU A 1 320 ? -0.065 6.395 1.838 1.00 95.94 320 LEU A C 1
ATOM 2394 O O . LEU A 1 320 ? 0.586 5.548 2.448 1.00 95.94 320 LEU A O 1
ATOM 2398 N N . PHE A 1 321 ? 0.462 7.558 1.468 1.00 94.62 321 PHE A N 1
ATOM 2399 C CA . PHE A 1 321 ? 1.804 8.009 1.837 1.00 94.62 321 PHE A CA 1
ATOM 2400 C C . PHE A 1 321 ? 1.727 9.077 2.919 1.00 94.62 321 PHE A C 1
ATOM 2402 O O . PHE A 1 321 ? 0.669 9.661 3.163 1.00 94.62 321 PHE A O 1
ATOM 2409 N N . HIS A 1 322 ? 2.867 9.357 3.552 1.00 95.69 322 HIS A N 1
ATOM 2410 C CA . HIS A 1 322 ? 2.933 10.407 4.553 1.00 95.69 322 HIS A CA 1
ATOM 2411 C C . HIS A 1 322 ? 2.486 11.757 3.978 1.00 95.69 322 HIS A C 1
ATOM 2413 O O . HIS A 1 322 ? 2.995 12.176 2.934 1.00 95.69 322 HIS A O 1
ATOM 2419 N N . SER A 1 323 ? 1.586 12.464 4.660 1.00 95.06 323 SER A N 1
ATOM 2420 C CA . SER A 1 323 ? 1.040 13.739 4.172 1.00 95.06 323 SER A CA 1
ATOM 2421 C C . SER A 1 323 ? 2.074 14.870 4.147 1.00 95.06 323 SER A C 1
ATOM 2423 O O . SER A 1 323 ? 1.907 15.847 3.431 1.00 95.06 323 SER A O 1
ATOM 2425 N N . ASP A 1 324 ? 3.152 14.749 4.922 1.00 92.38 324 ASP A N 1
ATOM 2426 C CA . ASP A 1 324 ? 4.309 15.651 4.920 1.00 92.38 324 ASP A CA 1
ATOM 2427 C C . ASP A 1 324 ? 5.430 15.204 3.961 1.00 92.38 324 ASP A C 1
ATOM 2429 O O . ASP A 1 324 ? 6.470 15.858 3.872 1.00 92.38 324 ASP A O 1
ATOM 2433 N N . SER A 1 325 ? 5.216 14.122 3.204 1.00 90.75 325 SER A N 1
ATOM 2434 C CA . SER A 1 325 ? 6.088 13.718 2.097 1.00 90.75 325 SER A CA 1
ATOM 2435 C C . SER A 1 325 ? 5.552 14.238 0.758 1.00 90.75 325 SER A C 1
ATOM 2437 O O . SER A 1 325 ? 4.337 14.354 0.600 1.00 90.75 325 SER A O 1
ATOM 2439 N N . PRO A 1 326 ? 6.407 14.476 -0.254 1.00 88.88 326 PRO A N 1
ATOM 2440 C CA . PRO A 1 326 ? 5.945 14.880 -1.583 1.00 88.88 326 PRO A CA 1
ATOM 2441 C C . PRO A 1 326 ? 4.886 13.947 -2.199 1.00 88.88 326 PRO A C 1
ATOM 2443 O O . PRO A 1 326 ? 3.990 14.424 -2.885 1.00 88.88 326 PRO A O 1
ATOM 2446 N N . ALA A 1 327 ? 4.953 12.641 -1.910 1.00 86.88 327 ALA A N 1
ATOM 2447 C CA . ALA A 1 327 ? 4.005 11.645 -2.409 1.00 86.88 327 ALA A CA 1
ATOM 2448 C C . ALA A 1 327 ? 2.609 11.731 -1.764 1.00 86.88 327 ALA A C 1
ATOM 2450 O O . ALA A 1 327 ? 1.630 11.344 -2.391 1.00 86.88 327 ALA A O 1
ATOM 2451 N N . GLY A 1 328 ? 2.498 12.216 -0.521 1.00 85.81 328 GLY A N 1
ATOM 2452 C CA . GLY A 1 328 ? 1.212 12.363 0.177 1.00 85.81 328 GLY A CA 1
ATOM 2453 C C . GLY A 1 328 ? 0.715 13.807 0.289 1.00 85.81 328 GLY A C 1
ATOM 2454 O O . GLY A 1 328 ? -0.460 14.030 0.575 1.00 85.81 328 GLY A O 1
ATOM 2455 N N . ALA A 1 329 ? 1.575 14.799 0.050 1.00 83.88 329 ALA A N 1
ATOM 2456 C CA . ALA A 1 329 ? 1.245 16.212 0.234 1.00 83.88 329 ALA A CA 1
ATOM 2457 C C . ALA A 1 329 ? 0.150 16.716 -0.718 1.00 83.88 329 ALA A C 1
ATOM 2459 O O . ALA A 1 329 ? -0.590 17.630 -0.365 1.00 83.88 329 ALA A O 1
ATOM 2460 N N . SER A 1 330 ? 0.013 16.122 -1.907 1.00 83.69 330 SER A N 1
ATOM 2461 C CA . SER A 1 330 ? -1.023 16.500 -2.877 1.00 83.69 330 SER A CA 1
ATOM 2462 C C . SER A 1 330 ? -2.443 16.142 -2.426 1.00 83.69 330 SER A C 1
ATOM 2464 O O . SER A 1 330 ? -3.387 16.792 -2.865 1.00 83.69 330 SER A O 1
ATOM 2466 N N . VAL A 1 331 ? -2.598 15.146 -1.546 1.00 85.12 331 VAL A N 1
ATOM 2467 C CA . VAL A 1 331 ? -3.906 14.641 -1.086 1.00 85.12 331 VAL A CA 1
ATOM 2468 C C . VAL A 1 331 ? -4.252 15.041 0.349 1.00 85.12 331 VAL A C 1
ATOM 2470 O O . VAL A 1 331 ? -5.377 14.826 0.790 1.00 85.12 331 VAL A O 1
ATOM 2473 N N . ALA A 1 332 ? -3.303 15.621 1.089 1.00 87.75 332 ALA A N 1
ATOM 2474 C CA . ALA A 1 332 ? -3.517 16.136 2.444 1.00 87.75 332 ALA A CA 1
ATOM 2475 C C . ALA A 1 332 ? -2.507 17.251 2.804 1.00 87.75 332 ALA A C 1
ATOM 2477 O O . ALA A 1 332 ? -1.686 17.073 3.709 1.00 87.75 332 ALA A O 1
ATOM 2478 N N . PRO A 1 333 ? -2.538 18.411 2.121 1.00 80.94 333 PRO A N 1
ATOM 2479 C CA . PRO A 1 333 ? -1.516 19.455 2.265 1.00 80.94 333 PRO A CA 1
ATOM 2480 C C . PRO A 1 333 ? -1.464 20.094 3.662 1.00 80.94 333 PRO A C 1
ATOM 2482 O O . PRO A 1 333 ? -0.422 20.602 4.069 1.00 80.94 333 PRO A O 1
ATOM 2485 N N . GLU A 1 334 ? -2.573 20.067 4.403 1.00 84.31 334 GLU A N 1
ATOM 2486 C CA . GLU A 1 334 ? -2.680 20.640 5.752 1.00 84.31 334 GLU A CA 1
ATOM 2487 C C . GLU A 1 334 ? -2.263 19.655 6.859 1.00 84.31 334 GLU A C 1
ATOM 2489 O O . GLU A 1 334 ? -2.182 20.027 8.029 1.00 84.31 334 GLU A O 1
ATOM 2494 N N . GLY A 1 335 ? -1.944 18.409 6.497 1.00 87.50 335 GLY A N 1
ATOM 2495 C CA . GLY A 1 335 ? -1.768 17.308 7.438 1.00 87.50 335 GLY A CA 1
ATOM 2496 C C . GLY A 1 335 ? -3.035 16.465 7.591 1.00 87.50 335 GLY A C 1
ATOM 2497 O O . GLY A 1 335 ? -4.128 16.864 7.208 1.00 87.50 335 GLY A O 1
ATOM 2498 N N . SER A 1 336 ? -2.861 15.249 8.099 1.00 95.19 336 SER A N 1
ATOM 2499 C CA . SER A 1 336 ? -3.926 14.258 8.316 1.00 95.19 336 SER A CA 1
ATOM 2500 C C 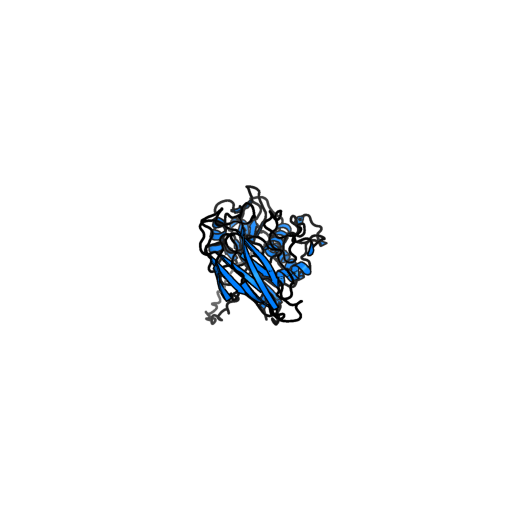. SER A 1 336 ? -3.431 13.204 9.313 1.00 95.19 336 SER A C 1
ATOM 2502 O O . SER A 1 336 ? -2.272 13.257 9.741 1.00 95.19 336 SER A O 1
ATOM 2504 N N . VAL A 1 337 ? -4.227 12.164 9.583 1.00 96.75 337 VAL A N 1
ATOM 2505 C CA . VAL A 1 337 ? -3.740 10.925 10.233 1.00 96.75 337 VAL A CA 1
ATOM 2506 C C . VAL A 1 337 ? -2.459 10.397 9.575 1.00 96.75 337 VAL A C 1
ATOM 2508 O O . VAL A 1 337 ? -1.625 9.827 10.269 1.00 96.75 337 VAL A O 1
ATOM 2511 N N . MET A 1 338 ? -2.237 10.654 8.281 1.00 97.62 338 MET A N 1
ATOM 2512 C CA . MET A 1 338 ? -1.030 10.242 7.556 1.00 97.62 338 MET A CA 1
ATOM 2513 C C . MET A 1 338 ? 0.189 11.152 7.758 1.00 97.62 338 MET A C 1
ATOM 2515 O O . MET A 1 338 ? 1.197 10.956 7.093 1.00 97.62 338 MET A O 1
ATOM 2519 N N . ASN A 1 339 ? 0.171 12.152 8.637 1.00 96.38 339 ASN A N 1
ATOM 2520 C CA . ASN A 1 339 ? 1.408 12.868 8.973 1.00 96.38 339 ASN A CA 1
ATOM 2521 C C . ASN A 1 339 ? 2.398 11.913 9.659 1.00 96.38 339 ASN A C 1
ATOM 2523 O O . ASN A 1 339 ? 1.966 11.109 10.479 1.00 96.38 339 ASN A O 1
ATOM 2527 N N . ALA A 1 340 ? 3.708 12.028 9.410 1.00 93.94 340 ALA A N 1
ATOM 2528 C CA . ALA A 1 340 ? 4.719 11.170 10.051 1.00 93.94 340 ALA A CA 1
ATOM 2529 C C . ALA A 1 340 ? 4.717 11.227 11.600 1.00 93.94 340 ALA A C 1
ATOM 2531 O O . ALA A 1 340 ? 5.320 10.391 12.278 1.00 93.94 340 ALA A O 1
ATOM 2532 N N . ARG A 1 341 ? 4.076 12.243 12.194 1.00 93.12 341 ARG A N 1
ATOM 2533 C CA . ARG A 1 341 ? 3.905 12.426 13.641 1.00 93.12 341 ARG A CA 1
ATOM 2534 C C . ARG A 1 341 ? 2.457 12.820 13.963 1.00 93.12 341 ARG A C 1
ATOM 2536 O O . ARG A 1 341 ? 2.227 13.921 14.468 1.00 93.12 341 ARG A O 1
ATOM 2543 N N . PRO A 1 342 ? 1.476 11.921 13.764 1.00 92.50 342 PRO A N 1
ATOM 2544 C CA . PRO A 1 342 ? 0.061 12.292 13.812 1.00 92.50 342 PRO A CA 1
ATOM 2545 C C . PRO A 1 342 ? -0.391 12.742 15.210 1.00 92.50 342 PRO A C 1
ATOM 2547 O O . PRO A 1 342 ? -1.269 13.583 15.343 1.00 92.50 342 PRO A O 1
ATOM 2550 N N . ILE A 1 343 ? 0.279 12.267 16.266 1.00 92.12 343 ILE A N 1
ATOM 2551 C CA . ILE A 1 343 ? 0.016 12.668 17.659 1.00 92.12 343 ILE A CA 1
ATOM 2552 C C . ILE A 1 343 ? 0.350 14.140 17.955 1.00 92.12 343 ILE A C 1
ATOM 2554 O O . ILE A 1 343 ? -0.143 14.699 18.930 1.00 92.12 343 ILE A O 1
ATOM 2558 N N . LEU A 1 344 ? 1.221 14.762 17.155 1.00 93.69 344 LEU A N 1
ATOM 2559 C CA . LEU A 1 344 ? 1.613 16.163 17.334 1.00 93.69 344 LEU A CA 1
ATOM 2560 C C . LEU A 1 344 ? 0.701 17.126 16.568 1.00 93.69 344 LEU A C 1
ATOM 2562 O O . LEU A 1 344 ? 0.856 18.339 16.705 1.00 93.69 344 LEU A O 1
ATOM 2566 N N . LEU A 1 345 ? -0.222 16.602 15.758 1.00 92.56 345 LEU A N 1
ATOM 2567 C CA . LEU A 1 345 ? -1.199 17.412 15.050 1.00 92.56 345 LEU A CA 1
ATOM 2568 C C . LEU A 1 345 ? -2.272 17.937 15.997 1.00 92.56 345 LEU A C 1
ATOM 2570 O O . LEU A 1 345 ? -2.623 17.289 16.987 1.00 92.56 345 LEU A O 1
ATOM 2574 N N . ALA A 1 346 ? -2.834 19.090 15.641 1.00 94.12 346 ALA A N 1
ATOM 2575 C CA . ALA A 1 346 ? -4.050 19.577 16.269 1.00 94.12 346 ALA A CA 1
ATOM 2576 C C . ALA A 1 346 ? -5.194 18.560 16.047 1.00 94.12 346 ALA A C 1
ATOM 2578 O O . ALA A 1 346 ? -5.242 17.952 14.972 1.00 94.12 346 ALA A O 1
ATOM 2579 N N . PRO A 1 347 ? -6.088 18.332 17.028 1.00 94.06 347 PRO A N 1
ATOM 2580 C CA . PRO A 1 347 ? -7.127 17.300 16.937 1.00 94.06 347 PRO A CA 1
ATOM 2581 C C . PRO A 1 347 ? -7.991 17.379 15.673 1.00 94.06 347 PRO A C 1
ATOM 2583 O O . PRO A 1 347 ? -8.359 16.355 15.111 1.00 94.06 347 PRO A O 1
ATOM 2586 N N . GLU A 1 348 ? -8.270 18.584 15.180 1.00 93.94 348 GLU A N 1
ATOM 2587 C CA . GLU A 1 348 ? -9.035 18.820 13.957 1.00 93.94 348 GLU A CA 1
ATOM 2588 C C . GLU A 1 348 ? -8.344 18.320 12.683 1.00 93.94 348 GLU A C 1
ATOM 2590 O O . GLU A 1 348 ? -9.026 18.130 11.687 1.00 93.94 348 GLU A O 1
ATOM 2595 N N . LEU A 1 349 ? -7.031 18.067 12.704 1.00 94.62 349 LEU A N 1
ATOM 2596 C CA . LEU A 1 349 ? -6.258 17.500 11.589 1.00 94.62 349 LEU A CA 1
ATOM 2597 C C . LEU A 1 349 ? -6.036 15.986 11.739 1.00 94.62 349 LEU A C 1
ATOM 2599 O O . LEU A 1 349 ? -5.424 15.359 10.881 1.00 94.62 349 LEU A O 1
ATOM 2603 N N . GLN A 1 350 ? -6.513 15.372 12.823 1.00 95.69 350 GLN A N 1
ATOM 2604 C CA . GLN A 1 350 ? -6.369 13.937 13.081 1.00 95.69 350 GLN A CA 1
ATOM 2605 C C . GLN A 1 350 ? -7.509 13.135 12.433 1.00 95.69 350 GLN A C 1
ATOM 2607 O O . GLN A 1 350 ? -8.155 12.322 13.086 1.00 95.69 350 GLN A O 1
ATOM 2612 N N . HIS A 1 351 ? -7.752 13.373 11.144 1.00 96.38 351 HIS A N 1
ATOM 2613 C CA . HIS A 1 351 ? -8.715 12.647 10.311 1.00 96.38 351 HIS A CA 1
ATOM 2614 C C . HIS A 1 351 ? -8.082 12.281 8.958 1.00 96.38 351 HIS A C 1
ATOM 2616 O O . HIS A 1 351 ? -6.981 12.739 8.635 1.00 96.38 351 HIS A O 1
ATOM 2622 N N . PHE A 1 352 ? -8.755 11.436 8.179 1.00 97.69 352 PHE A N 1
ATOM 2623 C CA . PHE A 1 352 ? -8.409 11.189 6.777 1.00 97.69 352 PHE A CA 1
ATOM 2624 C C . PHE A 1 352 ? -9.162 12.165 5.868 1.00 97.69 352 PHE A C 1
ATOM 2626 O O . PHE A 1 352 ? -10.345 12.425 6.082 1.00 97.69 352 PHE A O 1
ATOM 2633 N N . THR A 1 353 ? -8.506 12.683 4.833 1.00 96.69 353 THR A N 1
ATOM 2634 C CA . THR A 1 353 ? -9.150 13.575 3.856 1.00 96.69 353 THR A CA 1
ATOM 2635 C C . THR A 1 353 ? -10.049 12.798 2.881 1.00 96.69 353 THR A C 1
ATOM 2637 O O . THR A 1 353 ? -9.869 11.589 2.694 1.00 96.69 353 THR A O 1
ATOM 2640 N N . PRO A 1 354 ? -10.999 13.461 2.195 1.00 94.81 354 PRO A N 1
ATOM 2641 C CA . PRO A 1 354 ? -11.785 12.831 1.130 1.00 94.81 354 PRO A CA 1
ATOM 2642 C C . PRO A 1 354 ? -10.929 12.247 -0.007 1.00 94.81 354 PRO A C 1
ATOM 2644 O O . PRO A 1 354 ? -11.248 11.193 -0.555 1.00 94.81 354 PRO A O 1
ATOM 2647 N N . GLU A 1 355 ? -9.817 12.892 -0.354 1.00 94.00 355 GLU A N 1
ATOM 2648 C CA . GLU A 1 355 ? -8.884 12.417 -1.377 1.00 94.00 355 GLU A CA 1
ATOM 2649 C C . GLU A 1 355 ? -8.153 11.147 -0.917 1.00 94.00 355 GLU A C 1
ATOM 2651 O O . GLU A 1 355 ? -8.001 10.200 -1.692 1.00 94.00 355 GLU A O 1
ATOM 2656 N N . GLN A 1 356 ? -7.766 11.081 0.361 1.00 95.88 356 GLN A N 1
ATOM 2657 C CA . GLN A 1 356 ? -7.228 9.861 0.967 1.00 95.88 356 GLN A CA 1
ATOM 2658 C C . GLN A 1 356 ? -8.271 8.739 0.985 1.00 95.88 356 GLN A C 1
ATOM 2660 O O . GLN A 1 356 ? -7.949 7.603 0.633 1.00 95.88 356 GLN A O 1
ATOM 2665 N N . ALA A 1 357 ? -9.528 9.050 1.318 1.00 95.50 357 ALA A N 1
ATOM 2666 C CA . ALA A 1 357 ? -10.633 8.096 1.244 1.00 95.50 357 ALA A CA 1
ATOM 2667 C C . ALA A 1 357 ? -10.760 7.494 -0.161 1.00 95.50 357 ALA A C 1
ATOM 2669 O O . ALA A 1 357 ? -10.837 6.276 -0.312 1.00 95.50 357 ALA A O 1
ATOM 2670 N N . ALA A 1 358 ? -10.696 8.332 -1.200 1.00 93.00 358 ALA A N 1
ATOM 2671 C CA . ALA A 1 358 ? -10.769 7.886 -2.586 1.00 93.00 358 ALA A CA 1
ATOM 2672 C C . ALA A 1 358 ? -9.616 6.945 -2.981 1.00 93.00 358 ALA A C 1
ATOM 2674 O O . ALA A 1 358 ? -9.835 6.048 -3.794 1.00 93.00 358 ALA A O 1
ATOM 2675 N N . ILE A 1 359 ? -8.413 7.113 -2.415 1.00 94.12 359 ILE A N 1
ATOM 2676 C CA . ILE A 1 359 ? -7.289 6.184 -2.620 1.00 94.12 359 ILE A CA 1
ATOM 2677 C C . ILE A 1 359 ? -7.541 4.864 -1.888 1.00 94.12 359 ILE A C 1
ATOM 2679 O O . ILE A 1 359 ? -7.482 3.804 -2.511 1.00 94.12 359 ILE A O 1
ATOM 2683 N N . MET A 1 360 ? -7.888 4.917 -0.598 1.00 96.06 360 MET A N 1
ATOM 2684 C CA . MET A 1 360 ? -8.146 3.721 0.216 1.00 96.06 360 MET A CA 1
ATOM 2685 C C . MET A 1 360 ? -9.250 2.845 -0.388 1.00 96.06 360 MET A C 1
ATOM 2687 O O . MET A 1 360 ? -9.135 1.620 -0.439 1.00 96.06 360 MET A O 1
ATOM 2691 N N . MET A 1 361 ? -10.287 3.480 -0.936 1.00 93.50 361 MET A N 1
ATOM 2692 C CA . MET A 1 361 ? -11.412 2.833 -1.611 1.00 93.50 361 MET A CA 1
ATOM 2693 C C . MET A 1 361 ? -11.042 2.078 -2.893 1.00 93.50 361 MET A C 1
ATOM 2695 O O . MET A 1 361 ? -11.863 1.309 -3.395 1.00 93.50 361 MET A O 1
ATOM 2699 N N . ARG A 1 362 ? -9.832 2.256 -3.436 1.00 92.75 362 ARG A N 1
ATOM 2700 C CA . ARG A 1 362 ? -9.329 1.482 -4.584 1.00 92.75 362 ARG A CA 1
ATOM 2701 C C . ARG A 1 362 ? -8.708 0.156 -4.149 1.00 92.75 362 ARG A C 1
ATOM 2703 O O . ARG A 1 362 ? -8.513 -0.722 -4.983 1.00 92.75 362 ARG A O 1
ATOM 2710 N N . HIS A 1 363 ? -8.380 -0.017 -2.869 1.00 94.88 363 HIS A N 1
ATOM 2711 C CA . HIS A 1 363 ? -7.689 -1.218 -2.417 1.00 94.88 363 HIS A CA 1
ATOM 2712 C C . HIS A 1 363 ? -8.584 -2.464 -2.590 1.00 94.88 363 HIS A C 1
ATOM 2714 O O . HIS A 1 363 ? -9.767 -2.420 -2.232 1.00 94.88 363 HIS A O 1
ATOM 2720 N N . PRO A 1 364 ? -8.063 -3.593 -3.113 1.00 93.06 364 PRO A N 1
ATOM 2721 C CA . PRO A 1 364 ? -8.872 -4.793 -3.359 1.00 93.06 364 PRO A CA 1
ATOM 2722 C C . PRO A 1 364 ? -9.382 -5.472 -2.077 1.00 93.06 364 PRO A C 1
ATOM 2724 O O . PRO A 1 364 ? -10.393 -6.181 -2.123 1.00 93.06 364 PRO A O 1
ATOM 2727 N N . ASP A 1 365 ? -8.715 -5.237 -0.942 1.00 93.88 365 ASP A N 1
ATOM 2728 C CA . ASP A 1 365 ? -9.158 -5.732 0.371 1.00 93.88 365 ASP A CA 1
ATOM 2729 C C . ASP A 1 365 ? -10.281 -4.894 0.994 1.00 93.88 365 ASP A C 1
ATOM 2731 O O . ASP A 1 365 ? -10.945 -5.366 1.912 1.00 93.88 365 ASP A O 1
ATOM 2735 N N . VAL A 1 366 ? -10.551 -3.694 0.467 1.00 93.94 366 VAL A N 1
ATOM 2736 C CA . VAL A 1 366 ? -11.811 -2.992 0.738 1.00 93.94 366 VAL A CA 1
ATOM 2737 C C . VAL A 1 366 ? -12.856 -3.581 -0.200 1.00 93.94 366 VAL A C 1
ATOM 2739 O O . VAL A 1 366 ? -12.673 -3.567 -1.418 1.00 93.94 366 VAL A O 1
ATOM 2742 N N . PHE A 1 367 ? -13.941 -4.125 0.340 1.00 90.81 367 PHE A N 1
ATOM 2743 C CA . PHE A 1 367 ? -15.016 -4.757 -0.431 1.00 90.81 367 PHE A CA 1
ATOM 2744 C C . PHE A 1 367 ? -16.383 -4.291 0.061 1.00 90.81 367 PHE A C 1
ATOM 2746 O O . PHE A 1 367 ? -16.499 -3.673 1.111 1.00 90.81 367 PHE A O 1
ATOM 2753 N N . PHE A 1 368 ? -17.436 -4.570 -0.697 1.00 88.00 368 PHE A N 1
ATOM 2754 C CA . PHE A 1 368 ? -18.779 -4.093 -0.381 1.00 88.00 368 PHE A CA 1
ATOM 2755 C C . PHE A 1 368 ? -19.636 -5.243 0.119 1.00 88.00 368 PHE A C 1
ATOM 2757 O O . PHE A 1 368 ? -19.754 -6.274 -0.550 1.00 88.00 368 PHE A O 1
ATOM 2764 N N . ARG A 1 369 ? -20.245 -5.062 1.291 1.00 83.25 369 ARG A N 1
ATOM 2765 C CA . ARG A 1 369 ? -21.246 -6.000 1.799 1.00 83.25 369 ARG A CA 1
ATOM 2766 C C . ARG A 1 369 ? -22.650 -5.548 1.406 1.00 83.25 369 ARG A C 1
ATOM 2768 O O . ARG A 1 369 ? -22.943 -4.368 1.601 1.00 83.25 369 ARG A O 1
ATOM 2775 N N . PRO A 1 370 ? -23.477 -6.458 0.864 1.00 72.94 370 PRO A N 1
ATOM 2776 C CA . PRO A 1 370 ? -24.835 -6.148 0.436 1.00 72.94 370 PRO A CA 1
ATOM 2777 C C . PRO A 1 370 ? -25.759 -5.732 1.582 1.00 72.94 370 PRO A C 1
ATOM 2779 O O . PRO A 1 370 ? -25.494 -6.125 2.743 1.00 72.94 370 PRO A O 1
#